Protein AF-A0A2A9NDY7-F1 (afdb_monomer)

Sequence (195 aa):
MRLSQSDGLRKWNRTTHRDAEWWMTPAASDGKESQQHTAQRNFTTLYDTIQKAWNENSKPGSVKHPTPWWNDQCQRSKDLVASSPTPANRQEYQQCIHKAWQTYYRETVQEASNSRKPWKPSKWGNARPPPAFSTLKKTDGKQVSSLPELWTCLHEQFNASSTSTPNLEEIDTYCINNSQFEHSTPLAKQKYRKR

Structure (mmCIF, N/CA/C/O backbone):
data_AF-A0A2A9NDY7-F1
#
_entry.id   AF-A0A2A9NDY7-F1
#
loop_
_atom_site.group_PDB
_atom_site.id
_atom_site.type_symbol
_atom_site.label_atom_id
_atom_site.label_alt_id
_atom_site.label_comp_id
_atom_site.label_asym_id
_atom_site.label_entity_id
_atom_site.label_seq_id
_atom_site.pdbx_PDB_ins_code
_atom_site.Cartn_x
_atom_site.Cartn_y
_atom_site.Cartn_z
_atom_site.occupancy
_atom_site.B_iso_or_equiv
_atom_site.auth_seq_id
_atom_site.auth_comp_id
_atom_site.auth_asym_id
_atom_site.auth_atom_id
_atom_site.pdbx_PDB_model_num
ATOM 1 N N . MET A 1 1 ? -22.713 -22.250 4.447 1.00 35.91 1 MET A N 1
ATOM 2 C CA . MET A 1 1 ? -22.032 -22.336 3.138 1.00 35.91 1 MET A CA 1
ATOM 3 C C . MET A 1 1 ? -23.084 -22.286 2.040 1.00 35.91 1 MET A C 1
ATOM 5 O O . MET A 1 1 ? -23.859 -23.221 1.919 1.00 35.91 1 MET A O 1
ATOM 9 N N . ARG A 1 2 ? -23.173 -21.179 1.300 1.00 34.28 2 ARG A N 1
ATOM 10 C CA . ARG A 1 2 ? -23.949 -21.084 0.054 1.00 34.28 2 ARG A CA 1
ATOM 11 C C . ARG A 1 2 ? -23.031 -20.440 -0.976 1.00 34.28 2 ARG A C 1
ATOM 13 O O . ARG A 1 2 ? -22.789 -19.241 -0.910 1.00 34.28 2 ARG A O 1
ATOM 20 N N . LEU A 1 3 ? -22.467 -21.254 -1.861 1.00 34.62 3 LEU A N 1
ATOM 21 C CA . LEU A 1 3 ? -21.786 -20.777 -3.059 1.00 34.62 3 LEU A CA 1
ATOM 22 C C . LEU A 1 3 ? -22.852 -20.671 -4.148 1.00 34.62 3 LEU A C 1
ATOM 24 O O . LEU A 1 3 ? -23.234 -21.666 -4.752 1.00 34.62 3 LEU A O 1
ATOM 28 N N . SER A 1 4 ? -23.370 -19.460 -4.335 1.00 40.00 4 SER A N 1
ATOM 29 C CA . SER A 1 4 ? -24.153 -19.100 -5.513 1.00 40.00 4 SER A CA 1
ATOM 30 C C . SER A 1 4 ? -23.162 -18.822 -6.641 1.00 40.00 4 SER A C 1
ATOM 32 O O . SER A 1 4 ? -22.593 -17.735 -6.711 1.00 40.00 4 SER A O 1
ATOM 34 N N . GLN A 1 5 ? -22.899 -19.824 -7.479 1.00 38.41 5 GLN A N 1
ATOM 35 C CA . GLN A 1 5 ? -22.254 -19.626 -8.775 1.00 38.41 5 GLN A CA 1
ATOM 36 C C . GLN A 1 5 ? -23.269 -18.946 -9.693 1.00 38.41 5 GLN A C 1
ATOM 38 O O . GLN A 1 5 ? -24.160 -19.595 -10.225 1.00 38.41 5 GLN A O 1
ATOM 43 N N . SER A 1 6 ? -23.171 -17.626 -9.832 1.00 40.28 6 SER A N 1
ATOM 44 C CA . SER A 1 6 ? -23.879 -16.887 -10.874 1.00 40.28 6 SER A CA 1
ATOM 45 C C . SER A 1 6 ? -22.935 -16.654 -12.049 1.00 40.28 6 SER A C 1
ATOM 47 O O . SER A 1 6 ? -21.993 -15.864 -11.961 1.00 40.28 6 SER A O 1
ATOM 49 N N . ASP A 1 7 ? -23.205 -17.415 -13.103 1.00 44.72 7 ASP A N 1
ATOM 50 C CA . ASP A 1 7 ? -23.022 -17.141 -14.526 1.00 44.72 7 ASP A CA 1
ATOM 51 C C . ASP A 1 7 ? -22.253 -15.873 -14.917 1.00 44.72 7 ASP A C 1
ATOM 53 O O . ASP A 1 7 ? -22.753 -14.749 -14.894 1.00 44.72 7 ASP A O 1
ATOM 57 N N . GLY A 1 8 ? -21.033 -16.102 -15.400 1.00 37.44 8 GLY A N 1
ATOM 58 C CA . GLY A 1 8 ? -20.207 -15.129 -16.107 1.00 37.44 8 GLY A CA 1
ATOM 59 C C . GLY A 1 8 ? -19.595 -15.728 -17.371 1.00 37.44 8 GLY A C 1
ATOM 60 O O . GLY A 1 8 ? -18.439 -15.452 -17.682 1.00 37.44 8 GLY A O 1
ATOM 61 N N . LEU A 1 9 ? -20.337 -16.579 -18.089 1.00 35.50 9 LEU A N 1
ATOM 62 C CA . LEU A 1 9 ? -19.961 -17.065 -19.418 1.00 35.50 9 LEU A CA 1
ATOM 63 C C . LEU A 1 9 ? -20.035 -15.894 -20.410 1.00 35.50 9 LEU A C 1
ATOM 65 O O . LEU A 1 9 ? -21.046 -15.662 -21.073 1.00 35.50 9 LEU A O 1
ATOM 69 N N . ARG A 1 10 ? -18.938 -15.132 -20.513 1.00 45.69 10 ARG A N 1
ATOM 70 C CA . ARG A 1 10 ? -18.702 -14.253 -21.661 1.00 45.69 10 ARG A CA 1
ATOM 71 C C . ARG A 1 10 ? -18.649 -15.137 -22.900 1.00 45.69 10 ARG A C 1
ATOM 73 O O . ARG A 1 10 ? -17.660 -15.824 -23.143 1.00 45.69 10 ARG A O 1
ATOM 80 N N . LYS A 1 11 ? -19.740 -15.122 -23.664 1.00 41.16 11 LYS A N 1
ATOM 81 C CA . LYS A 1 11 ? -19.782 -15.614 -25.038 1.00 41.16 11 LYS A CA 1
ATOM 82 C C . LYS A 1 11 ? -18.629 -14.958 -25.795 1.00 41.16 11 LYS A C 1
ATOM 84 O O . LYS A 1 11 ? -18.614 -13.743 -25.980 1.00 41.16 11 LYS A O 1
ATOM 89 N N . TRP A 1 12 ? -17.656 -15.763 -26.200 1.00 38.25 12 TRP A N 1
ATOM 90 C CA . TRP A 1 12 ? -16.675 -15.358 -27.192 1.00 38.25 12 TRP A CA 1
ATOM 91 C C . TRP A 1 12 ? -17.444 -15.106 -28.488 1.00 38.25 12 TRP A C 1
ATOM 93 O O . TRP A 1 12 ? -17.879 -16.056 -29.140 1.00 38.25 12 TRP A O 1
ATOM 103 N N . ASN A 1 13 ? -17.670 -13.835 -28.825 1.00 38.28 13 ASN A N 1
ATOM 104 C CA . ASN A 1 13 ? -18.191 -13.444 -30.130 1.00 38.28 13 ASN A CA 1
ATOM 105 C C . ASN A 1 13 ? -17.146 -13.821 -31.178 1.00 38.28 13 ASN A C 1
ATOM 107 O O . ASN A 1 13 ? -16.209 -13.082 -31.464 1.00 38.28 13 ASN A O 1
ATOM 111 N N . ARG A 1 14 ? -17.295 -15.033 -31.707 1.00 44.66 14 ARG A N 1
ATOM 112 C CA . ARG A 1 14 ? -16.501 -15.591 -32.791 1.00 44.66 14 ARG A CA 1
ATOM 113 C C . ARG A 1 14 ? -17.108 -15.105 -34.105 1.00 44.66 14 ARG A C 1
ATOM 115 O O . ARG A 1 14 ? -17.724 -15.874 -34.829 1.00 44.66 14 ARG A O 1
ATOM 122 N N . THR A 1 15 ? -17.002 -13.812 -34.380 1.00 46.59 15 THR A N 1
ATOM 123 C CA . THR A 1 15 ? -17.509 -13.236 -35.629 1.00 46.59 15 THR A CA 1
ATOM 124 C C . THR A 1 15 ? -16.569 -12.151 -36.128 1.00 46.59 15 THR A C 1
ATOM 126 O O . 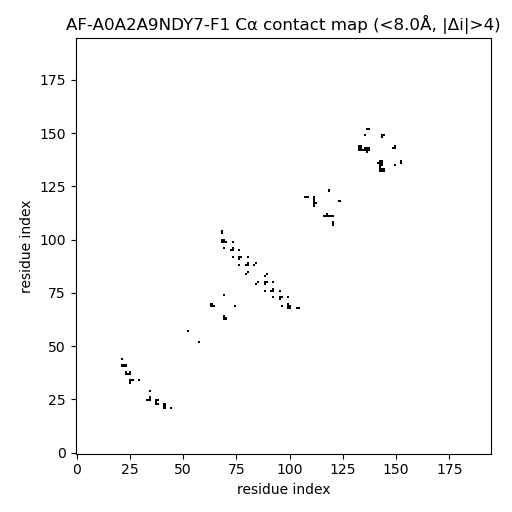THR A 1 15 ? -16.309 -11.192 -35.414 1.00 46.59 15 THR A O 1
ATOM 129 N N . THR A 1 16 ? -16.134 -12.357 -37.378 1.00 45.53 16 THR A N 1
ATOM 130 C CA . THR A 1 16 ? -15.418 -11.459 -38.304 1.00 45.53 16 THR A CA 1
ATOM 131 C C . THR A 1 16 ? -13.893 -11.362 -38.212 1.00 45.53 16 THR A C 1
ATOM 133 O O . THR A 1 16 ? -13.338 -10.270 -38.201 1.00 45.53 16 THR A O 1
ATOM 136 N N . HIS A 1 17 ? -13.195 -12.494 -38.310 1.00 39.97 17 HIS A N 1
ATOM 137 C CA . HIS A 1 17 ? -11.966 -12.519 -39.112 1.00 39.97 17 HIS A CA 1
ATOM 138 C C . HIS A 1 17 ? -12.015 -13.751 -40.017 1.00 39.97 17 HIS A C 1
ATOM 140 O O . HIS A 1 17 ? -11.565 -14.830 -39.645 1.00 39.97 17 HIS A O 1
ATOM 146 N N . ARG A 1 18 ? -12.684 -13.604 -41.166 1.00 45.00 18 ARG A N 1
ATOM 147 C CA . ARG A 1 18 ? -12.666 -14.606 -42.236 1.00 45.00 18 ARG A CA 1
ATOM 148 C C . ARG A 1 18 ? -11.212 -14.850 -42.661 1.00 45.00 18 ARG A C 1
ATOM 150 O O . ARG A 1 18 ? -10.514 -13.905 -43.012 1.00 45.00 18 ARG A O 1
ATOM 157 N N . ASP A 1 19 ? -10.788 -16.103 -42.567 1.00 46.22 19 ASP A N 1
ATOM 158 C CA . ASP A 1 19 ? -10.161 -16.889 -43.639 1.00 46.22 19 ASP A CA 1
ATOM 159 C C . ASP A 1 19 ? -8.918 -16.331 -44.355 1.00 46.22 19 ASP A C 1
ATOM 161 O O . ASP A 1 19 ? -8.671 -16.660 -45.511 1.00 46.22 19 ASP A O 1
ATOM 165 N N . ALA A 1 20 ? -8.089 -15.535 -43.682 1.00 55.34 20 ALA A N 1
ATOM 166 C CA . ALA A 1 20 ? -6.679 -15.459 -44.051 1.00 55.34 20 ALA A CA 1
ATOM 167 C C . ALA A 1 20 ? -5.939 -16.495 -43.203 1.00 55.34 20 ALA A C 1
ATOM 169 O O . ALA A 1 20 ? -5.809 -16.313 -41.990 1.00 55.34 20 ALA A O 1
ATOM 170 N N . GLU A 1 21 ? -5.492 -17.596 -43.813 1.00 61.69 21 GLU A N 1
ATOM 171 C CA . GLU A 1 21 ? -4.523 -18.495 -43.184 1.00 61.69 21 GLU A CA 1
ATOM 172 C C . GLU A 1 21 ? -3.280 -17.665 -42.834 1.00 61.69 21 GLU A C 1
ATOM 174 O O . GLU A 1 21 ? -2.431 -17.374 -43.671 1.00 61.69 21 GLU A O 1
ATOM 179 N N . TRP A 1 22 ? -3.197 -17.207 -41.583 1.00 68.38 22 TRP A N 1
ATOM 180 C CA . TRP A 1 22 ? -2.060 -16.440 -41.060 1.00 68.38 22 TRP A CA 1
ATOM 181 C C . TRP A 1 22 ? -0.779 -17.283 -41.006 1.00 68.38 22 TRP A C 1
ATOM 183 O O . TRP A 1 22 ? 0.311 -16.757 -40.789 1.00 68.38 22 TRP A O 1
ATOM 193 N N . TRP A 1 23 ? -0.931 -18.591 -41.197 1.00 74.12 23 TRP A N 1
ATOM 194 C CA . TRP A 1 23 ? 0.125 -19.571 -41.271 1.00 74.12 23 TRP A CA 1
ATOM 195 C C . TRP A 1 23 ? 0.269 -20.058 -42.710 1.00 74.12 23 TRP A C 1
ATOM 197 O O . TRP A 1 23 ? -0.636 -20.697 -43.240 1.00 74.12 23 TRP A O 1
ATOM 207 N N . MET A 1 24 ? 1.414 -19.790 -43.336 1.00 78.56 24 MET A N 1
ATOM 208 C CA . MET A 1 24 ? 1.727 -20.348 -44.651 1.00 78.56 24 MET A CA 1
ATOM 209 C C . MET A 1 24 ? 2.504 -21.653 -44.480 1.00 78.56 24 MET A C 1
ATOM 211 O O . MET A 1 24 ? 3.528 -21.682 -43.794 1.00 78.56 24 MET A O 1
ATOM 215 N N . THR A 1 25 ? 2.034 -22.733 -45.104 1.00 78.81 25 THR A N 1
ATOM 216 C CA . THR A 1 25 ? 2.766 -24.006 -45.123 1.00 78.81 25 THR A CA 1
ATOM 217 C C . THR A 1 25 ? 3.798 -23.953 -46.249 1.00 78.81 25 THR A C 1
ATOM 219 O O . THR A 1 25 ? 3.397 -23.775 -47.400 1.00 78.81 25 THR A O 1
ATOM 222 N N . PRO A 1 26 ? 5.107 -24.088 -45.969 1.00 74.81 26 PRO A N 1
ATOM 223 C CA . PRO A 1 26 ? 6.106 -24.157 -47.029 1.00 74.81 26 PRO A CA 1
ATOM 224 C C . PRO A 1 26 ? 5.839 -25.382 -47.911 1.00 74.81 26 PRO A C 1
ATOM 226 O O . PRO A 1 26 ? 5.631 -26.477 -47.379 1.00 74.81 26 PRO A O 1
ATOM 229 N N . ALA A 1 27 ? 5.846 -25.234 -49.238 1.00 75.69 27 ALA A N 1
ATOM 230 C CA . ALA A 1 27 ? 5.670 -26.388 -50.112 1.00 75.69 27 ALA A CA 1
ATOM 231 C C . ALA A 1 27 ? 6.922 -27.278 -50.047 1.00 75.69 27 ALA A C 1
ATOM 233 O O . ALA A 1 27 ? 8.056 -26.797 -50.030 1.00 75.69 27 ALA A O 1
ATOM 234 N N . ALA A 1 28 ? 6.735 -28.601 -50.028 1.00 69.75 28 ALA A N 1
ATOM 235 C CA . ALA A 1 28 ? 7.848 -29.554 -49.956 1.00 69.75 28 ALA A CA 1
ATOM 236 C C . ALA A 1 28 ? 8.772 -29.507 -51.194 1.00 69.75 28 ALA A C 1
ATOM 238 O O . ALA A 1 28 ? 9.894 -30.003 -51.140 1.00 69.75 28 ALA A O 1
ATOM 239 N N . SER A 1 29 ? 8.306 -28.899 -52.290 1.00 73.56 29 SER A N 1
ATOM 240 C CA . SER A 1 29 ? 9.067 -28.640 -53.516 1.00 73.56 29 SER A CA 1
ATOM 241 C C . SER A 1 29 ? 9.942 -27.385 -53.457 1.00 73.56 29 SER A C 1
ATOM 243 O O . SER A 1 29 ? 10.753 -27.176 -54.358 1.00 73.56 29 SER A O 1
ATOM 245 N N . ASP A 1 30 ? 9.773 -26.538 -52.442 1.00 70.50 30 ASP A N 1
ATOM 246 C CA . ASP A 1 30 ? 10.462 -25.255 -52.366 1.00 70.50 30 ASP A CA 1
ATOM 247 C C . ASP A 1 30 ? 11.904 -25.412 -51.871 1.00 70.50 30 ASP A C 1
ATOM 249 O O . ASP A 1 30 ? 12.207 -26.210 -50.981 1.00 70.50 30 ASP A O 1
ATOM 253 N N . GLY A 1 31 ? 12.807 -24.596 -52.418 1.00 79.88 31 GLY A N 1
ATOM 254 C CA . GLY A 1 31 ? 14.188 -24.516 -51.948 1.00 79.88 31 GLY A CA 1
ATOM 255 C C . GLY A 1 31 ? 14.278 -24.077 -50.480 1.00 79.88 31 GLY A C 1
ATOM 256 O O . GLY A 1 31 ? 13.426 -23.340 -49.981 1.00 79.88 31 GLY A O 1
ATOM 257 N N . LYS A 1 32 ? 15.350 -24.493 -49.790 1.00 81.38 32 LYS A N 1
ATOM 258 C CA . LYS A 1 32 ? 15.580 -24.221 -48.353 1.00 81.38 32 LYS A CA 1
ATOM 259 C C . LYS A 1 32 ? 15.398 -22.745 -47.969 1.00 81.38 32 LYS A C 1
ATOM 261 O O . LYS A 1 32 ? 14.887 -22.454 -46.894 1.00 81.38 32 LYS A O 1
ATOM 266 N N . GLU A 1 33 ? 15.785 -21.827 -48.847 1.00 83.50 33 GLU A N 1
ATOM 267 C CA . GLU A 1 33 ? 15.690 -20.380 -48.630 1.00 83.50 33 GLU A CA 1
ATOM 268 C C . GLU A 1 33 ? 14.233 -19.875 -48.612 1.00 83.50 33 GLU A C 1
ATOM 270 O O . GLU A 1 33 ? 13.852 -19.098 -47.737 1.00 83.50 33 GLU A O 1
ATOM 275 N N . SER A 1 34 ? 13.373 -20.402 -49.491 1.00 82.06 34 SER A N 1
ATOM 276 C CA . SER A 1 34 ? 11.930 -20.106 -49.501 1.00 82.06 34 SER A CA 1
ATOM 277 C C . SER A 1 34 ? 11.238 -20.630 -48.237 1.00 82.06 34 SER A C 1
ATOM 279 O O . SER A 1 34 ? 10.407 -19.948 -47.627 1.00 82.06 34 SER A O 1
ATOM 281 N N . GLN A 1 35 ? 11.635 -21.820 -47.776 1.00 82.69 35 GLN A N 1
ATOM 282 C CA . GLN A 1 35 ? 11.112 -22.401 -46.538 1.00 82.69 35 GLN A CA 1
ATOM 283 C C . GLN A 1 35 ? 11.507 -21.575 -45.307 1.00 82.69 35 GLN A C 1
ATOM 285 O O . GLN A 1 35 ? 10.669 -21.322 -44.441 1.00 82.69 35 GLN A O 1
ATOM 290 N N . GLN A 1 36 ? 12.755 -21.101 -45.251 1.00 87.56 36 GLN A N 1
ATOM 291 C CA . GLN A 1 36 ? 13.230 -20.211 -44.189 1.00 87.56 36 GLN A CA 1
ATOM 292 C C . GLN A 1 36 ? 12.495 -18.870 -44.195 1.00 87.56 36 GLN A C 1
ATOM 294 O O . GLN A 1 36 ? 12.049 -18.416 -43.143 1.00 87.56 36 GLN A O 1
ATOM 299 N N . HIS A 1 37 ? 12.307 -18.265 -45.368 1.00 87.88 37 HIS A N 1
ATOM 300 C CA . HIS A 1 37 ? 11.562 -17.016 -45.503 1.00 87.88 37 HIS A CA 1
ATOM 301 C C . HIS A 1 37 ? 10.102 -17.167 -45.039 1.00 87.88 37 HIS A C 1
ATOM 303 O O . HIS A 1 37 ? 9.574 -16.320 -44.314 1.00 87.88 37 HIS A O 1
ATOM 309 N N . THR A 1 38 ? 9.465 -18.286 -45.391 1.00 86.19 38 THR A N 1
ATOM 310 C CA . THR A 1 38 ? 8.094 -18.609 -44.970 1.00 86.19 38 THR A CA 1
ATOM 311 C C . THR A 1 38 ? 8.000 -18.806 -43.456 1.00 86.19 38 THR A C 1
ATOM 313 O O . THR A 1 38 ? 7.130 -18.224 -42.809 1.00 86.19 38 THR A O 1
ATOM 316 N N . ALA A 1 39 ? 8.936 -19.554 -42.864 1.00 86.81 39 ALA A N 1
ATOM 317 C CA . ALA A 1 39 ? 9.002 -19.744 -41.418 1.00 86.81 39 ALA A CA 1
ATOM 318 C C . ALA A 1 39 ? 9.215 -18.414 -40.677 1.00 86.81 39 ALA A C 1
ATOM 320 O O . ALA A 1 39 ? 8.491 -18.119 -39.727 1.00 86.81 39 ALA A O 1
ATOM 321 N N . GLN A 1 40 ? 10.153 -17.582 -41.141 1.00 91.44 40 GLN A N 1
ATOM 322 C CA . GLN A 1 40 ? 10.436 -16.277 -40.546 1.00 91.44 40 GLN A CA 1
ATOM 323 C C . GLN A 1 40 ? 9.192 -15.386 -40.543 1.00 91.44 40 GLN A C 1
ATOM 325 O O . GLN A 1 40 ? 8.823 -14.842 -39.504 1.00 91.44 40 GLN A O 1
ATOM 330 N N . ARG A 1 41 ? 8.496 -15.295 -41.682 1.00 89.94 41 ARG A N 1
ATOM 331 C CA . ARG A 1 41 ? 7.254 -14.527 -41.804 1.00 89.94 41 ARG A CA 1
ATOM 332 C C . ARG A 1 41 ? 6.178 -15.013 -40.832 1.00 89.94 41 ARG A C 1
ATOM 334 O O . ARG A 1 41 ? 5.524 -14.189 -40.187 1.00 89.94 41 ARG A O 1
ATOM 341 N N . ASN A 1 42 ? 6.002 -16.328 -40.714 1.00 90.50 42 ASN A N 1
ATOM 342 C CA . ASN A 1 42 ? 5.024 -16.917 -39.803 1.00 90.50 42 ASN A CA 1
ATOM 343 C C . ASN A 1 42 ? 5.337 -16.564 -38.338 1.00 90.50 42 ASN A C 1
ATOM 345 O O . ASN A 1 42 ? 4.443 -16.146 -37.601 1.00 90.50 42 ASN A O 1
ATOM 349 N N . PHE A 1 43 ? 6.603 -16.675 -37.919 1.00 92.31 43 PHE A N 1
ATOM 350 C CA . PHE A 1 43 ? 7.017 -16.338 -36.554 1.00 92.31 43 PHE A CA 1
ATOM 351 C C . PHE A 1 43 ? 6.874 -14.850 -36.242 1.00 92.31 43 PHE A C 1
ATOM 353 O O . PHE A 1 43 ? 6.384 -14.509 -35.166 1.00 92.31 43 PHE A O 1
ATOM 360 N N . THR A 1 44 ? 7.239 -13.965 -37.172 1.00 92.06 44 T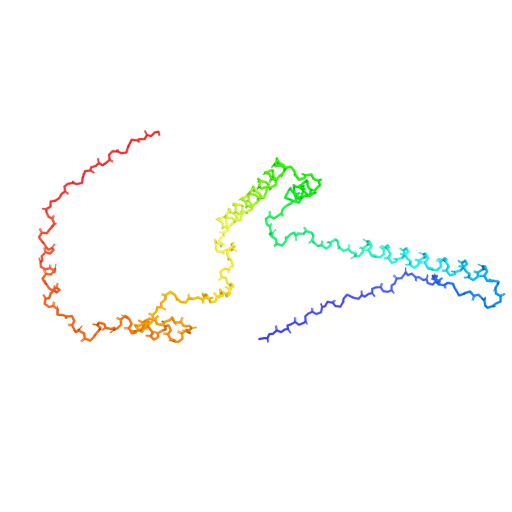HR A N 1
ATOM 361 C CA . THR A 1 44 ? 7.039 -12.519 -37.000 1.00 92.06 44 THR A CA 1
ATOM 362 C C . THR A 1 44 ? 5.555 -12.189 -36.845 1.00 92.06 44 THR A C 1
ATOM 364 O O . THR A 1 44 ? 5.169 -11.525 -35.889 1.00 92.06 44 THR A O 1
ATOM 367 N N . THR A 1 45 ? 4.703 -12.750 -37.708 1.00 90.44 45 THR A N 1
ATOM 368 C CA . THR A 1 45 ? 3.247 -12.531 -37.654 1.00 90.44 45 THR A CA 1
ATOM 369 C C . THR A 1 45 ? 2.646 -13.020 -36.334 1.00 90.44 45 THR A C 1
ATOM 371 O O . THR A 1 45 ? 1.813 -12.338 -35.730 1.00 90.44 45 THR A O 1
ATOM 374 N N . LEU A 1 46 ? 3.079 -14.189 -35.853 1.00 89.75 46 LEU A N 1
ATOM 375 C CA . LEU A 1 46 ? 2.657 -14.732 -34.563 1.00 89.75 46 LEU A CA 1
ATOM 376 C C . LEU A 1 46 ? 3.081 -13.821 -33.408 1.00 89.75 46 LEU A C 1
ATOM 378 O O . LEU A 1 46 ? 2.261 -13.518 -32.540 1.00 89.75 46 LEU A O 1
ATOM 382 N N . TYR A 1 47 ? 4.334 -13.363 -33.411 1.00 93.38 47 TYR A N 1
ATOM 383 C CA . TYR A 1 47 ? 4.858 -12.486 -32.370 1.00 93.38 47 TYR A CA 1
ATOM 384 C C . TYR A 1 47 ? 4.091 -11.163 -32.315 1.00 93.38 47 TYR A C 1
ATOM 386 O O . TYR A 1 47 ? 3.611 -10.780 -31.249 1.00 93.38 47 TYR A O 1
ATOM 394 N N . ASP A 1 48 ? 3.880 -10.521 -33.463 1.00 92.88 48 ASP A N 1
ATOM 395 C CA . ASP A 1 48 ? 3.150 -9.256 -33.557 1.00 92.88 48 ASP A CA 1
ATOM 396 C C . ASP A 1 48 ? 1.697 -9.403 -33.097 1.00 92.88 48 ASP A C 1
ATOM 398 O O . ASP A 1 48 ? 1.166 -8.548 -32.384 1.00 92.88 48 ASP A O 1
ATOM 402 N N . THR A 1 49 ? 1.056 -10.519 -33.448 1.00 92.25 49 THR A N 1
ATOM 403 C CA . THR A 1 49 ? -0.326 -10.805 -33.044 1.00 92.25 49 THR A CA 1
ATOM 404 C C . THR A 1 49 ? -0.431 -11.007 -31.535 1.00 92.25 49 THR A C 1
ATOM 406 O O . THR A 1 49 ? -1.315 -10.431 -30.898 1.00 92.25 49 THR A O 1
ATOM 409 N N . ILE A 1 50 ? 0.481 -11.784 -30.942 1.00 90.19 50 ILE A N 1
ATOM 410 C CA . ILE A 1 50 ? 0.529 -11.991 -29.489 1.00 90.19 50 ILE A CA 1
ATOM 411 C C . ILE A 1 50 ? 0.830 -10.673 -28.780 1.00 90.19 50 ILE A C 1
ATOM 413 O O . ILE A 1 50 ? 0.155 -10.348 -27.806 1.00 90.19 50 ILE A O 1
ATOM 417 N N . GLN A 1 51 ? 1.791 -9.891 -29.271 1.00 90.62 51 GLN A N 1
ATOM 418 C CA . GLN A 1 51 ? 2.157 -8.608 -28.681 1.00 90.62 51 GLN A CA 1
ATOM 419 C C . GLN A 1 51 ? 0.988 -7.622 -28.719 1.00 90.62 51 GLN A C 1
ATOM 421 O O . GLN A 1 51 ? 0.698 -6.962 -27.721 1.00 90.62 51 GLN A O 1
ATOM 426 N N . LYS A 1 52 ? 0.278 -7.544 -29.849 1.00 89.94 52 LYS A N 1
ATOM 427 C CA . LYS A 1 52 ? -0.923 -6.721 -29.994 1.00 89.94 52 LYS A CA 1
ATOM 428 C C . LYS A 1 52 ? -2.021 -7.175 -29.033 1.00 89.94 52 LYS A C 1
ATOM 430 O O . LYS A 1 52 ? -2.536 -6.357 -28.276 1.00 89.94 52 LYS A O 1
ATOM 435 N N . ALA A 1 53 ? -2.321 -8.473 -28.996 1.00 89.19 53 ALA A N 1
ATOM 436 C CA . ALA A 1 53 ? -3.322 -9.028 -28.091 1.00 89.19 53 ALA A CA 1
ATOM 437 C C . ALA A 1 53 ? -2.952 -8.804 -26.616 1.00 89.19 53 ALA A C 1
ATOM 439 O O . ALA A 1 53 ? -3.821 -8.469 -25.811 1.00 89.19 53 ALA A O 1
ATOM 440 N N . TRP A 1 54 ? -1.674 -8.941 -26.259 1.00 86.81 54 TRP A N 1
ATOM 441 C CA . TRP A 1 54 ? -1.161 -8.632 -24.929 1.00 86.81 54 TRP A CA 1
ATOM 442 C C . TRP A 1 54 ? -1.343 -7.153 -24.604 1.00 86.81 54 TRP A C 1
ATOM 444 O O . TRP A 1 54 ? -1.892 -6.833 -23.561 1.00 86.81 54 TRP A O 1
ATOM 454 N N . ASN A 1 55 ? -0.966 -6.234 -25.489 1.00 85.19 55 ASN A N 1
ATOM 455 C CA . ASN A 1 55 ? -1.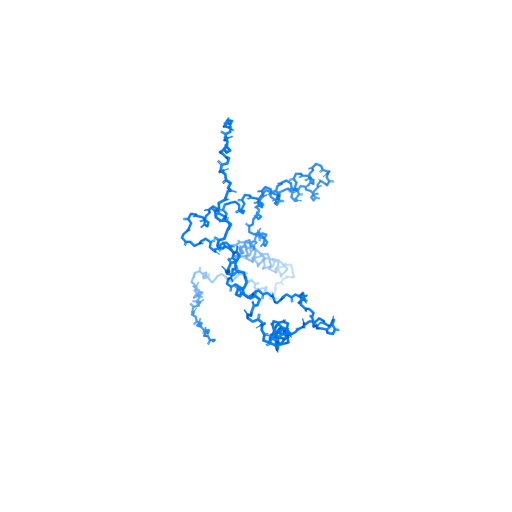121 -4.799 -25.244 1.00 85.19 55 ASN A CA 1
ATOM 456 C C . ASN A 1 55 ? -2.596 -4.377 -25.107 1.00 85.19 55 ASN A C 1
ATOM 458 O O . ASN A 1 55 ? -2.914 -3.529 -24.280 1.00 85.19 55 ASN A O 1
ATOM 462 N N . GLU A 1 56 ? -3.499 -4.981 -25.882 1.00 86.50 56 GLU A N 1
ATOM 463 C CA . GLU A 1 56 ? -4.937 -4.682 -25.842 1.00 86.50 56 GLU A CA 1
ATOM 464 C C . GLU A 1 56 ? -5.647 -5.283 -24.617 1.00 86.50 56 GLU A C 1
ATOM 466 O O . GLU A 1 56 ? -6.584 -4.686 -24.086 1.00 86.50 56 GLU A O 1
ATOM 471 N N . ASN A 1 57 ? -5.224 -6.469 -24.164 1.00 81.69 57 ASN A N 1
ATOM 472 C CA . ASN A 1 57 ? -5.930 -7.229 -23.124 1.00 81.69 57 ASN A CA 1
ATOM 473 C C . ASN A 1 57 ? -5.205 -7.271 -21.777 1.00 81.69 57 ASN A C 1
ATOM 475 O O . ASN A 1 57 ? -5.826 -7.587 -20.756 1.00 81.69 57 ASN A O 1
ATOM 479 N N . SER A 1 58 ? -3.912 -6.956 -21.740 1.00 74.25 58 SER A N 1
ATOM 480 C CA . SER A 1 58 ? -3.205 -6.780 -20.481 1.00 74.25 58 SER A CA 1
ATOM 481 C C . SER A 1 58 ? -3.721 -5.503 -19.833 1.00 74.25 58 SER A C 1
ATOM 483 O O . SER A 1 58 ? -3.607 -4.390 -20.339 1.00 74.25 58 SER A O 1
ATOM 485 N N . LYS A 1 59 ? -4.344 -5.667 -18.672 1.00 63.38 59 LYS A N 1
ATOM 486 C CA . LYS A 1 59 ? -4.491 -4.545 -17.757 1.00 63.38 59 LYS A CA 1
ATOM 487 C C . LYS A 1 59 ? -3.127 -4.389 -17.102 1.00 63.38 59 LYS A C 1
ATOM 489 O O . LYS A 1 59 ? -2.609 -5.414 -16.647 1.00 63.38 59 LYS A O 1
ATOM 494 N N . PRO A 1 60 ? -2.556 -3.177 -17.003 1.00 61.47 60 PRO A N 1
ATOM 495 C CA . PRO A 1 60 ? -1.423 -2.979 -16.116 1.00 61.47 60 PRO A CA 1
ATOM 496 C C . PRO A 1 60 ? -1.845 -3.542 -14.761 1.00 61.47 60 PRO A C 1
ATOM 498 O O . PRO A 1 60 ? -2.850 -3.104 -14.186 1.00 61.47 60 PRO A O 1
ATOM 501 N N . GLY A 1 61 ? -1.163 -4.607 -14.324 1.00 49.12 61 GLY A N 1
ATOM 502 C CA . GLY A 1 61 ? -1.414 -5.212 -13.025 1.00 49.12 61 GLY A CA 1
ATOM 503 C C . GLY A 1 61 ? -1.404 -4.070 -12.033 1.00 49.12 61 GLY A C 1
ATOM 504 O O . GLY A 1 61 ? -0.474 -3.271 -12.072 1.00 49.12 61 GLY A O 1
ATOM 505 N N . SER A 1 62 ? -2.492 -3.911 -11.276 1.00 48.97 62 SER A N 1
ATOM 506 C CA . SER A 1 62 ? -2.712 -2.748 -10.425 1.00 48.97 62 SER A CA 1
ATOM 507 C C . SER A 1 62 ? -1.433 -2.447 -9.651 1.00 48.97 62 SER A C 1
ATOM 509 O O . SER A 1 62 ? -1.168 -3.083 -8.636 1.00 48.97 62 SER A O 1
ATOM 511 N N . VAL A 1 63 ? -0.680 -1.434 -10.094 1.00 52.78 63 VAL A N 1
ATOM 512 C CA . VAL A 1 63 ? 0.496 -0.883 -9.401 1.00 52.78 63 VAL A CA 1
ATOM 513 C C . VAL A 1 63 ? 0.033 -0.116 -8.154 1.00 52.78 63 VAL A C 1
ATOM 515 O O . VAL A 1 63 ? 0.682 0.790 -7.650 1.00 52.78 63 VAL A O 1
ATOM 518 N N . LYS A 1 64 ? -1.147 -0.447 -7.624 1.00 57.25 64 LYS A N 1
ATOM 519 C CA . LYS A 1 64 ? -1.555 -0.008 -6.307 1.00 57.25 64 LYS A CA 1
ATOM 520 C C . LYS A 1 64 ? -0.747 -0.846 -5.345 1.00 57.25 64 LYS A C 1
ATOM 522 O O . LYS A 1 64 ? -0.992 -2.038 -5.170 1.00 57.25 64 LYS A O 1
ATOM 527 N N . HIS A 1 65 ? 0.245 -0.193 -4.764 1.00 64.19 65 HIS A N 1
ATOM 528 C CA . HIS A 1 65 ? 0.919 -0.659 -3.571 1.00 64.19 65 HIS A CA 1
ATOM 529 C C . HIS A 1 65 ? -0.123 -1.262 -2.603 1.00 64.19 65 HIS A C 1
ATOM 531 O O . HIS A 1 65 ? -1.233 -0.730 -2.500 1.00 64.19 65 HIS A O 1
ATOM 537 N N . PRO A 1 66 ? 0.199 -2.348 -1.878 1.00 68.88 66 PRO A N 1
ATOM 538 C CA . PRO A 1 66 ? -0.759 -3.040 -1.004 1.00 68.88 66 PRO A CA 1
ATOM 539 C C . PRO A 1 66 ? -1.382 -2.125 0.064 1.00 68.88 66 PRO A C 1
ATOM 541 O O . PRO A 1 66 ? -2.423 -2.430 0.643 1.00 68.88 66 PRO A O 1
ATOM 544 N N . THR A 1 67 ? -0.744 -0.989 0.322 1.00 83.38 67 THR A N 1
ATOM 545 C CA . THR A 1 67 ? -1.187 0.061 1.227 1.00 83.38 67 THR A CA 1
ATOM 546 C C . THR A 1 67 ? -2.058 1.096 0.501 1.00 83.38 67 THR A C 1
ATOM 548 O O . THR A 1 67 ? -1.553 1.784 -0.385 1.00 83.38 67 THR A O 1
ATOM 551 N N . PRO A 1 68 ? -3.325 1.294 0.911 1.00 84.88 68 PRO A N 1
ATOM 552 C CA . PRO A 1 68 ? -4.260 2.198 0.231 1.00 84.88 68 PRO A CA 1
ATOM 553 C C . PRO A 1 68 ? -3.877 3.684 0.321 1.00 84.88 68 PRO A C 1
ATOM 555 O O . PRO A 1 68 ? -4.374 4.483 -0.462 1.00 84.88 68 PRO A O 1
ATOM 558 N N . TRP A 1 69 ? -2.988 4.050 1.247 1.00 90.25 69 TRP A N 1
ATOM 559 C CA . TRP A 1 69 ? -2.453 5.407 1.389 1.00 90.25 69 TRP A CA 1
ATOM 560 C C . TRP A 1 69 ? -1.272 5.708 0.452 1.00 90.25 69 TRP A C 1
ATOM 562 O O . TRP A 1 69 ? -0.798 6.841 0.416 1.00 90.25 69 TRP A O 1
ATOM 572 N N . TRP A 1 70 ? -0.757 4.713 -0.279 1.00 92.12 70 TRP A N 1
ATOM 573 C CA . TRP A 1 70 ? 0.366 4.912 -1.196 1.00 92.12 70 TRP A CA 1
ATOM 574 C C . TRP A 1 70 ? -0.084 5.624 -2.467 1.00 92.12 70 TRP A C 1
ATOM 576 O O . TRP A 1 70 ? -1.096 5.261 -3.064 1.00 92.12 70 TRP A O 1
ATOM 586 N N . ASN A 1 71 ? 0.701 6.602 -2.912 1.00 90.50 71 ASN A N 1
ATOM 587 C CA . ASN A 1 71 ? 0.408 7.401 -4.096 1.00 90.50 71 ASN A CA 1
ATOM 588 C C . ASN A 1 71 ? 1.641 7.547 -5.006 1.00 90.50 71 ASN A C 1
ATOM 590 O O . ASN A 1 71 ? 2.752 7.135 -4.662 1.00 90.50 71 ASN A O 1
ATOM 594 N N . ASP A 1 72 ? 1.450 8.178 -6.165 1.00 90.50 72 ASP A N 1
ATOM 595 C CA . ASP A 1 72 ? 2.505 8.368 -7.168 1.00 90.50 72 ASP A CA 1
ATOM 596 C C . ASP A 1 72 ? 3.676 9.217 -6.656 1.00 90.50 72 ASP A C 1
ATOM 598 O O . ASP A 1 72 ? 4.784 9.136 -7.179 1.00 90.50 72 ASP A O 1
ATOM 602 N N . GLN A 1 73 ? 3.462 10.058 -5.640 1.00 91.44 73 GLN A N 1
ATOM 603 C CA . GLN A 1 73 ? 4.536 10.836 -5.023 1.00 91.44 73 GLN A CA 1
ATOM 604 C C . GLN A 1 73 ? 5.439 9.944 -4.155 1.00 91.44 73 GLN A C 1
ATOM 606 O O . GLN A 1 73 ? 6.664 10.072 -4.208 1.00 91.44 73 GLN A O 1
ATOM 611 N N . CYS A 1 74 ? 4.860 8.999 -3.406 1.00 92.06 74 CYS A N 1
ATOM 612 C CA . CYS A 1 74 ? 5.619 7.968 -2.694 1.00 92.06 74 CYS A CA 1
ATOM 613 C C . CYS A 1 74 ? 6.417 7.090 -3.664 1.00 92.06 74 CYS A C 1
ATOM 615 O O . CYS A 1 74 ? 7.580 6.796 -3.402 1.00 92.06 74 CYS A O 1
ATOM 617 N N . GLN A 1 75 ? 5.821 6.709 -4.800 1.00 91.75 75 GLN A N 1
ATOM 618 C CA . GLN A 1 75 ? 6.523 5.913 -5.807 1.00 91.75 75 GLN A CA 1
ATOM 619 C C . GLN A 1 75 ? 7.687 6.691 -6.436 1.00 91.75 75 GLN A C 1
ATOM 621 O O . GLN A 1 75 ? 8.813 6.210 -6.417 1.00 91.75 75 GLN A O 1
ATOM 626 N N . ARG A 1 76 ? 7.457 7.935 -6.879 1.00 91.88 76 ARG A N 1
ATOM 627 C CA . ARG A 1 76 ? 8.510 8.787 -7.461 1.00 91.88 76 ARG A CA 1
ATOM 628 C C . ARG A 1 76 ? 9.679 9.030 -6.509 1.00 91.88 76 ARG A C 1
ATOM 630 O O . ARG A 1 76 ? 10.831 8.945 -6.918 1.00 91.88 76 ARG A O 1
ATOM 637 N N . SER A 1 77 ? 9.397 9.315 -5.240 1.00 92.44 77 SER A N 1
ATOM 638 C CA . SER A 1 77 ? 10.450 9.527 -4.237 1.00 92.44 77 SER A CA 1
ATOM 639 C C . SER A 1 77 ? 11.212 8.237 -3.910 1.00 92.44 77 SER A C 1
ATOM 641 O O . SER A 1 77 ? 12.427 8.280 -3.722 1.00 92.44 77 SER A O 1
ATOM 643 N N . LYS A 1 78 ? 10.545 7.075 -3.926 1.00 93.50 78 LYS A N 1
ATOM 644 C CA . LYS A 1 78 ? 11.206 5.763 -3.827 1.00 93.50 78 LYS A CA 1
ATOM 645 C C . LYS A 1 78 ? 12.147 5.516 -5.008 1.00 93.50 78 LYS A C 1
ATOM 647 O O . LYS A 1 78 ? 13.287 5.110 -4.794 1.00 93.50 78 LYS A O 1
ATOM 652 N N . ASP A 1 79 ? 11.685 5.787 -6.226 1.00 93.88 79 ASP A N 1
ATOM 653 C CA . ASP A 1 79 ? 12.475 5.611 -7.448 1.00 93.88 79 ASP A CA 1
ATOM 654 C C . ASP A 1 79 ? 13.684 6.562 -7.465 1.00 93.88 79 ASP A C 1
ATOM 656 O O . ASP A 1 79 ? 14.779 6.168 -7.863 1.00 93.88 79 ASP A O 1
ATOM 660 N N . LEU A 1 80 ? 13.526 7.785 -6.941 1.00 94.19 80 LEU A N 1
ATOM 661 C CA . LEU A 1 80 ? 14.612 8.755 -6.787 1.00 94.19 80 LEU A CA 1
ATOM 662 C C . LEU A 1 80 ? 15.682 8.291 -5.788 1.00 94.19 80 LEU A C 1
ATOM 664 O O . LEU A 1 80 ? 16.875 8.450 -6.041 1.00 94.19 80 LEU A O 1
ATOM 668 N N . VAL A 1 81 ? 15.276 7.689 -4.666 1.00 95.81 81 VAL A N 1
ATOM 669 C CA . VAL A 1 81 ? 16.216 7.090 -3.703 1.00 95.81 81 VAL A CA 1
ATOM 670 C C . VAL A 1 81 ? 16.944 5.892 -4.312 1.00 95.81 81 VAL A C 1
ATOM 672 O O . VAL A 1 81 ? 18.121 5.691 -4.018 1.00 95.81 81 VAL A O 1
ATOM 675 N N . ALA A 1 82 ? 16.265 5.105 -5.150 1.00 93.31 82 ALA A N 1
ATOM 676 C CA . ALA A 1 82 ? 16.865 3.963 -5.833 1.00 93.31 82 ALA A CA 1
ATOM 677 C C . ALA A 1 82 ? 17.886 4.393 -6.899 1.00 93.31 82 ALA A C 1
ATOM 679 O O . ALA A 1 82 ? 18.939 3.770 -7.009 1.00 93.31 82 ALA A O 1
ATOM 680 N N . SER A 1 83 ? 17.605 5.462 -7.650 1.00 96.12 83 SER A N 1
ATOM 681 C CA . SER A 1 83 ? 18.517 5.990 -8.672 1.00 96.12 83 SER A CA 1
ATOM 682 C C . SER A 1 83 ? 19.666 6.814 -8.086 1.00 96.12 83 SER A C 1
ATOM 684 O O . SER A 1 83 ? 20.786 6.758 -8.586 1.00 96.12 83 SER A O 1
ATOM 686 N N . SER A 1 84 ? 19.409 7.569 -7.016 1.00 94.94 84 SER A N 1
ATOM 687 C CA . SER A 1 84 ? 20.366 8.492 -6.401 1.00 94.94 84 SER A CA 1
ATOM 688 C C . SER A 1 84 ? 20.243 8.467 -4.868 1.00 94.94 84 SER A C 1
ATOM 690 O O . SER A 1 84 ? 19.496 9.247 -4.268 1.00 94.94 84 SER A O 1
ATOM 692 N N . PRO A 1 85 ? 20.973 7.569 -4.183 1.00 93.12 85 PRO A N 1
ATOM 693 C CA . PRO A 1 85 ? 20.808 7.339 -2.749 1.00 93.12 85 PRO A CA 1
ATOM 694 C C . PRO A 1 85 ? 21.532 8.393 -1.891 1.00 93.12 85 PRO A C 1
ATOM 696 O O . PRO A 1 85 ? 22.467 8.078 -1.157 1.00 93.12 85 PRO A O 1
ATOM 699 N N . THR A 1 86 ? 21.081 9.648 -1.938 1.00 96.19 86 THR A N 1
ATOM 700 C CA . THR A 1 86 ? 21.595 10.739 -1.091 1.00 96.19 86 THR A CA 1
ATOM 701 C C . THR A 1 86 ? 20.802 10.871 0.222 1.00 96.19 86 THR A C 1
ATOM 703 O O . THR A 1 86 ? 19.638 10.457 0.288 1.00 96.19 86 THR A O 1
ATOM 706 N N . PRO A 1 87 ? 21.380 11.461 1.290 1.00 95.69 87 PRO A N 1
ATOM 707 C CA . PRO A 1 87 ? 20.651 11.727 2.534 1.00 95.69 87 PRO A CA 1
ATOM 708 C C . PRO A 1 87 ? 19.413 12.611 2.334 1.00 95.69 87 PRO A C 1
ATOM 710 O O . PRO A 1 87 ? 18.369 12.339 2.924 1.00 95.69 87 PRO A O 1
ATOM 713 N N . ALA A 1 88 ? 19.507 13.615 1.456 1.00 95.50 88 ALA A N 1
ATOM 714 C CA . ALA A 1 88 ? 18.396 14.501 1.118 1.00 95.50 88 ALA A CA 1
ATOM 715 C C . ALA A 1 88 ? 17.235 13.730 0.469 1.00 95.50 88 ALA A C 1
ATOM 717 O O . ALA A 1 88 ? 16.100 13.827 0.929 1.00 95.50 88 ALA A O 1
ATOM 718 N N . ASN A 1 89 ? 17.527 12.869 -0.513 1.00 94.50 89 ASN A N 1
ATOM 719 C CA . ASN A 1 89 ? 16.500 12.072 -1.193 1.00 94.50 89 ASN A CA 1
ATOM 720 C C . ASN A 1 89 ? 15.832 11.075 -0.237 1.00 94.50 89 ASN A C 1
ATOM 722 O O . ASN A 1 89 ? 14.622 10.856 -0.293 1.00 94.50 89 ASN A O 1
ATOM 726 N N . ARG A 1 90 ? 16.598 10.490 0.695 1.00 95.31 90 ARG A N 1
ATOM 727 C CA . ARG A 1 90 ? 16.036 9.624 1.745 1.00 95.31 90 ARG A CA 1
ATOM 728 C C . ARG A 1 90 ? 15.105 10.400 2.672 1.00 95.31 90 ARG A C 1
ATOM 730 O O . ARG A 1 90 ? 14.052 9.879 3.030 1.00 95.31 90 ARG A O 1
ATOM 737 N N . GLN A 1 91 ? 15.474 11.621 3.054 1.00 96.75 91 GLN A N 1
ATOM 738 C CA . GLN A 1 91 ? 14.631 12.480 3.881 1.00 96.75 91 GLN A CA 1
ATOM 739 C C . GLN A 1 91 ? 13.337 12.858 3.150 1.00 96.75 91 GLN A C 1
ATOM 741 O O . GLN A 1 91 ? 12.257 12.741 3.727 1.00 96.75 91 GLN A O 1
ATOM 746 N N . GLU A 1 92 ? 13.429 13.245 1.879 1.00 94.75 92 GLU A N 1
ATOM 747 C CA . GLU A 1 92 ? 12.270 13.583 1.052 1.00 94.75 92 GLU A CA 1
ATOM 748 C C . GLU A 1 92 ? 11.322 12.389 0.885 1.00 94.75 92 GLU A C 1
ATOM 750 O O . GLU A 1 92 ? 10.107 12.531 1.035 1.00 94.75 92 GLU A O 1
ATOM 755 N N . TYR A 1 93 ? 11.860 11.188 0.666 1.00 95.56 93 TYR A N 1
ATOM 756 C CA . TYR A 1 93 ? 11.073 9.956 0.622 1.00 95.56 93 TYR A CA 1
ATOM 757 C C . TYR A 1 93 ? 10.300 9.709 1.923 1.00 95.56 93 TYR A C 1
ATOM 759 O O . TYR A 1 93 ? 9.092 9.459 1.890 1.00 95.56 93 TYR A O 1
ATOM 767 N N . GLN A 1 94 ? 10.958 9.847 3.078 1.00 95.88 94 GLN A N 1
ATOM 768 C CA . GLN A 1 94 ? 10.299 9.704 4.381 1.00 95.88 94 GLN A CA 1
ATOM 769 C C . GLN A 1 94 ? 9.200 10.757 4.584 1.00 95.88 94 GLN A C 1
ATOM 771 O O . GLN A 1 94 ? 8.106 10.431 5.047 1.00 95.88 94 GLN A O 1
ATOM 776 N N . GLN A 1 95 ? 9.452 12.008 4.189 1.00 96.06 95 GLN A N 1
ATOM 777 C CA . GLN A 1 95 ? 8.458 13.082 4.257 1.00 96.06 95 GLN A CA 1
ATOM 778 C C . GLN A 1 95 ? 7.251 12.801 3.357 1.00 96.06 95 GLN A C 1
ATOM 780 O O . GLN A 1 95 ? 6.110 12.976 3.789 1.00 96.06 95 GLN A O 1
ATOM 785 N N . CYS A 1 96 ? 7.482 12.322 2.131 1.00 95.44 96 CYS A N 1
ATOM 786 C CA . CYS A 1 96 ? 6.421 11.966 1.194 1.00 95.44 96 CYS A CA 1
ATOM 787 C C . CYS A 1 96 ? 5.543 10.839 1.743 1.00 95.44 96 CYS A C 1
ATOM 789 O O . CYS A 1 96 ? 4.318 10.956 1.710 1.00 95.44 96 CYS A O 1
ATOM 791 N N . ILE A 1 97 ? 6.149 9.784 2.302 1.00 94.62 97 ILE A N 1
ATOM 792 C CA . ILE A 1 97 ? 5.409 8.698 2.961 1.00 94.62 97 ILE A CA 1
ATOM 793 C C . ILE A 1 97 ? 4.577 9.237 4.119 1.00 94.62 97 ILE A C 1
ATOM 795 O O . ILE A 1 97 ? 3.380 8.962 4.196 1.00 94.62 97 ILE A O 1
ATOM 799 N N . HIS A 1 98 ? 5.195 10.009 5.015 1.00 95.75 98 HIS A N 1
ATOM 800 C CA . HIS A 1 98 ? 4.515 10.498 6.208 1.00 95.75 98 HIS A CA 1
ATOM 801 C C . HIS A 1 98 ? 3.318 11.383 5.849 1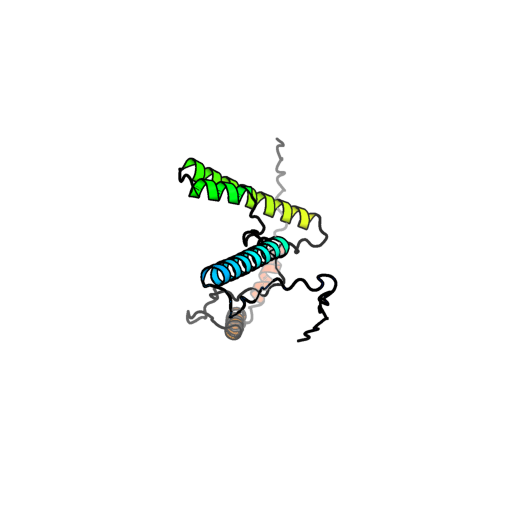.00 95.75 98 HIS A C 1
ATOM 803 O O . HIS A 1 98 ? 2.230 11.216 6.401 1.00 95.75 98 HIS A O 1
ATOM 809 N N . LYS A 1 99 ? 3.493 12.271 4.865 1.00 95.88 99 LYS A N 1
ATOM 810 C CA . LYS A 1 99 ? 2.432 13.143 4.363 1.00 95.88 99 LYS A CA 1
ATOM 811 C C . LYS A 1 99 ? 1.302 12.345 3.716 1.00 95.88 99 LYS A C 1
ATOM 813 O O . LYS A 1 99 ? 0.144 12.583 4.039 1.00 95.88 99 LYS A O 1
ATOM 818 N N . ALA A 1 100 ? 1.619 11.389 2.842 1.00 94.81 100 ALA A N 1
ATOM 819 C CA . ALA A 1 100 ? 0.615 10.557 2.178 1.00 94.81 100 ALA A CA 1
ATOM 820 C C . ALA A 1 100 ? -0.209 9.743 3.187 1.00 94.81 100 ALA A C 1
ATOM 822 O O . ALA A 1 100 ? -1.440 9.741 3.136 1.00 94.81 100 ALA A O 1
ATOM 823 N N . TRP A 1 101 ? 0.471 9.128 4.157 1.00 93.50 101 TRP A N 1
ATOM 824 C CA . TRP A 1 101 ? -0.155 8.413 5.263 1.00 93.50 101 TRP A CA 1
ATOM 825 C C . TRP A 1 101 ? -1.086 9.329 6.064 1.00 93.50 101 TRP A C 1
ATOM 827 O O . TRP A 1 101 ? -2.269 9.031 6.228 1.00 93.50 101 TRP A O 1
ATOM 837 N N . GLN A 1 102 ? -0.583 10.479 6.516 1.00 95.56 102 GLN A N 1
ATOM 838 C CA . GLN A 1 102 ? -1.350 11.405 7.340 1.00 95.56 102 GLN A CA 1
ATOM 839 C C . GLN A 1 102 ? -2.582 11.947 6.608 1.00 95.56 102 GLN A C 1
ATOM 841 O O . GLN A 1 102 ? -3.663 11.991 7.196 1.00 95.56 102 GLN A O 1
ATOM 846 N N . THR A 1 103 ? -2.438 12.338 5.340 1.00 94.62 103 THR A N 1
ATOM 847 C CA . THR A 1 103 ? -3.550 12.824 4.514 1.00 94.62 103 THR A CA 1
ATOM 848 C C . THR A 1 103 ? -4.624 11.754 4.366 1.00 94.62 103 THR A C 1
ATOM 850 O O . THR A 1 103 ? -5.777 12.015 4.698 1.00 94.62 103 THR A O 1
ATOM 853 N N . TYR A 1 104 ? -4.245 10.529 3.988 1.00 93.44 104 TYR A N 1
ATOM 854 C CA . TYR A 1 104 ? -5.192 9.429 3.814 1.00 93.44 104 TYR A CA 1
ATOM 855 C C . TYR A 1 104 ? -6.002 9.152 5.087 1.00 93.44 104 TYR A C 1
ATOM 857 O O . TYR A 1 104 ? -7.227 9.037 5.043 1.00 93.44 104 TYR A O 1
ATOM 865 N N . TYR A 1 105 ? -5.342 9.056 6.246 1.00 90.81 105 TYR A N 1
ATOM 866 C CA . TYR A 1 105 ? -6.050 8.776 7.496 1.00 90.81 105 TYR A CA 1
ATOM 867 C C . TYR A 1 105 ? -6.895 9.959 7.965 1.00 90.81 105 TYR A C 1
ATOM 869 O O . TYR A 1 105 ? -7.989 9.740 8.482 1.00 90.81 105 TYR A O 1
ATOM 877 N N . ARG A 1 106 ? -6.447 11.202 7.746 1.00 93.88 106 ARG A N 1
ATOM 878 C CA . ARG A 1 106 ? -7.269 12.390 8.019 1.00 93.88 106 ARG A CA 1
ATOM 879 C C . ARG A 1 106 ? -8.536 12.399 7.172 1.00 93.88 106 ARG A C 1
ATOM 881 O O . ARG A 1 106 ? -9.615 12.581 7.723 1.00 93.88 106 ARG A O 1
ATOM 888 N N . GLU A 1 107 ? -8.419 12.147 5.873 1.00 92.56 107 GLU A N 1
ATOM 889 C CA . GLU A 1 107 ? -9.563 12.051 4.961 1.00 92.56 107 GLU A CA 1
ATOM 890 C C . GLU A 1 107 ? -10.493 10.902 5.347 1.00 92.56 107 GLU A C 1
ATOM 892 O O . GLU A 1 107 ? -11.702 11.092 5.423 1.00 92.56 107 GLU A O 1
ATOM 897 N N . THR A 1 108 ? -9.938 9.737 5.690 1.00 89.25 108 THR A N 1
ATOM 898 C CA . THR A 1 108 ? -10.722 8.573 6.127 1.00 89.25 108 THR A CA 1
ATOM 899 C C . THR A 1 108 ? -11.514 8.876 7.404 1.00 89.25 108 THR A C 1
ATOM 901 O O . THR A 1 108 ? -12.686 8.511 7.517 1.00 89.25 108 THR A O 1
ATOM 904 N N . VAL A 1 109 ? -10.894 9.547 8.382 1.00 89.25 109 VAL A N 1
ATOM 905 C CA . VAL A 1 109 ? -11.564 9.970 9.622 1.00 89.25 109 VAL A CA 1
ATOM 906 C C . VAL A 1 109 ? -12.632 11.019 9.326 1.00 89.25 109 VAL A C 1
ATOM 908 O O . VAL A 1 109 ? -13.733 10.932 9.870 1.00 89.25 109 VAL A O 1
ATOM 911 N N . GLN A 1 110 ? -12.345 11.981 8.451 1.00 90.75 110 GLN A N 1
ATOM 912 C CA . GLN A 1 110 ? -13.310 13.000 8.057 1.00 90.75 110 GLN A CA 1
ATOM 913 C C . GLN A 1 110 ? -14.518 12.392 7.330 1.00 90.75 110 GLN A C 1
ATOM 915 O O . GLN A 1 110 ? -15.655 12.693 7.685 1.00 90.75 110 GLN A O 1
ATOM 920 N N . GLU A 1 111 ? -14.296 11.494 6.365 1.00 89.19 111 GLU A N 1
ATOM 921 C CA . GLU A 1 111 ? -15.362 10.770 5.660 1.00 89.19 111 GLU A CA 1
ATOM 922 C C . GLU A 1 111 ? -16.228 9.995 6.655 1.00 89.19 111 GLU A C 1
ATOM 924 O O . GLU A 1 111 ? -17.455 10.061 6.606 1.00 89.19 111 GLU A O 1
ATOM 929 N N . ALA A 1 112 ? -15.601 9.294 7.599 1.00 87.38 112 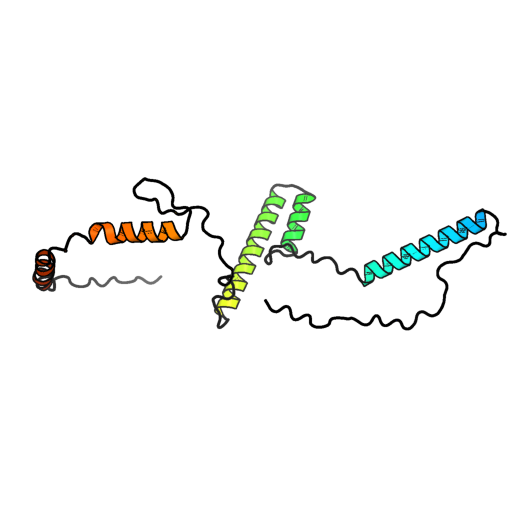ALA A N 1
ATOM 930 C CA . ALA A 1 112 ? -16.315 8.533 8.613 1.00 87.38 112 ALA A CA 1
ATOM 931 C C . ALA A 1 112 ? -17.136 9.412 9.551 1.00 87.38 112 ALA A C 1
ATOM 933 O O . ALA A 1 112 ? -18.253 9.026 9.892 1.00 87.38 112 ALA A O 1
ATOM 934 N N . SER A 1 113 ? -16.599 10.576 9.921 1.00 86.50 113 SER A N 1
ATOM 935 C CA . SER A 1 113 ? -17.261 11.556 10.789 1.00 86.50 113 SER A CA 1
ATOM 936 C C . SER A 1 113 ? -18.463 12.197 10.096 1.00 86.50 113 SER A C 1
ATOM 938 O O . SER A 1 113 ? -19.485 12.438 10.730 1.00 86.50 113 SER A O 1
ATOM 940 N N . ASN A 1 114 ? -18.368 12.414 8.782 1.00 89.19 114 ASN A N 1
ATOM 941 C CA . ASN A 1 114 ? -19.473 12.890 7.950 1.00 89.19 114 ASN A CA 1
ATOM 942 C C . ASN A 1 114 ? -20.496 11.778 7.648 1.00 89.19 114 ASN A C 1
ATOM 944 O O . ASN A 1 114 ? -21.646 12.050 7.306 1.00 89.19 114 ASN A O 1
ATOM 948 N N . SER A 1 115 ? -20.087 10.511 7.738 1.00 84.12 115 SER A N 1
ATOM 949 C CA . SER A 1 115 ? -20.965 9.367 7.518 1.00 84.12 115 SER A CA 1
ATOM 950 C C . SER A 1 115 ? -21.792 9.042 8.764 1.00 84.12 115 SER A C 1
ATOM 952 O O . SER A 1 115 ? -21.335 9.153 9.896 1.00 84.12 115 SER A O 1
ATOM 954 N N . ARG A 1 116 ? -22.984 8.468 8.575 1.00 84.56 116 ARG A N 1
ATOM 955 C CA . ARG A 1 116 ? -23.798 7.924 9.681 1.00 84.56 116 ARG A CA 1
ATOM 956 C C . ARG A 1 116 ? -23.204 6.649 10.318 1.00 84.56 116 ARG A C 1
ATOM 958 O O . ARG A 1 116 ? -23.852 6.019 11.148 1.00 84.56 116 ARG A O 1
ATOM 965 N N . LYS A 1 117 ? -22.011 6.213 9.891 1.00 78.25 117 LYS A N 1
ATOM 966 C CA . LYS A 1 117 ? -21.355 4.959 10.297 1.00 78.25 117 LYS A CA 1
ATOM 967 C C . LYS A 1 117 ? -19.902 5.232 10.717 1.00 78.25 117 LYS A C 1
ATOM 969 O O . LYS A 1 11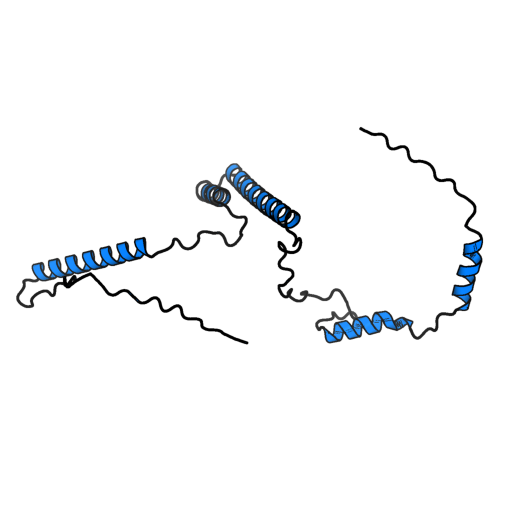7 ? -18.981 4.829 10.003 1.00 78.25 117 LYS A O 1
ATOM 974 N N . PRO A 1 118 ? -19.673 5.853 11.888 1.00 76.69 118 PRO A N 1
ATOM 975 C CA . PRO A 1 118 ? -18.329 6.201 12.362 1.00 76.69 118 PRO A CA 1
ATOM 976 C C . PRO A 1 118 ? -17.394 4.987 12.526 1.00 76.69 118 PRO A C 1
ATOM 978 O O . PRO A 1 118 ? -16.177 5.134 12.530 1.00 76.69 118 PRO A O 1
ATOM 981 N N . TRP A 1 119 ? -17.936 3.767 12.605 1.00 77.56 119 TRP A N 1
ATOM 982 C CA . TRP A 1 119 ? -17.164 2.521 12.684 1.00 77.56 119 TRP A CA 1
ATOM 983 C C . TRP A 1 119 ? -16.628 2.007 11.337 1.00 77.56 119 TRP A C 1
ATOM 985 O O . TRP A 1 119 ? -15.844 1.063 11.336 1.00 77.56 119 TRP A O 1
ATOM 995 N N . LYS A 1 120 ? -17.010 2.600 10.195 1.00 76.19 120 LYS A N 1
ATOM 996 C CA . LYS A 1 120 ? -16.623 2.147 8.841 1.00 76.19 120 LYS A CA 1
ATOM 997 C C . LYS A 1 120 ? -15.097 2.077 8.590 1.00 76.19 120 LYS A C 1
ATOM 999 O O . LYS A 1 120 ? -14.681 1.122 7.936 1.00 76.19 120 LYS A O 1
ATOM 1004 N N . PRO A 1 121 ? -14.249 3.010 9.078 1.00 72.19 121 PRO A N 1
ATOM 1005 C CA . PRO A 1 121 ? -12.799 2.972 8.836 1.00 72.19 121 PRO A CA 1
ATOM 1006 C C . PRO A 1 121 ? -12.085 1.773 9.436 1.00 72.19 121 PRO A C 1
ATOM 1008 O O . PRO A 1 121 ? -11.059 1.323 8.930 1.00 72.19 121 PRO A O 1
ATOM 1011 N N . SER A 1 122 ? -12.597 1.286 10.560 1.00 68.38 122 SER A N 1
ATOM 1012 C CA . SER A 1 122 ? -11.967 0.211 11.296 1.00 68.38 122 SER A CA 1
ATOM 1013 C C . SER A 1 122 ? -12.678 -1.083 10.937 1.00 68.38 122 SER A C 1
ATOM 1015 O O . SER A 1 122 ? -13.904 -1.180 10.984 1.00 68.38 122 SER A O 1
ATOM 1017 N N . LYS A 1 123 ? -11.904 -2.100 10.553 1.00 68.06 123 LYS A N 1
ATOM 1018 C CA . LYS A 1 123 ? -12.408 -3.438 10.221 1.00 68.06 123 LYS A CA 1
ATOM 1019 C C . LYS A 1 123 ? -12.825 -4.184 11.498 1.00 68.06 123 LYS A C 1
ATOM 1021 O O . LYS A 1 123 ? -12.343 -5.279 11.762 1.00 68.06 123 LYS A O 1
ATOM 1026 N N . TRP A 1 124 ? -13.707 -3.587 12.300 1.00 63.91 124 TRP A N 1
ATOM 1027 C CA . TRP A 1 124 ? -14.231 -4.156 13.544 1.00 63.91 124 TRP A CA 1
ATOM 1028 C C . TRP A 1 124 ? -14.935 -5.500 13.325 1.00 63.91 124 TRP A C 1
ATOM 1030 O O . TRP A 1 124 ? -14.976 -6.308 14.243 1.00 63.91 124 TRP A O 1
ATOM 1040 N N . GLY A 1 125 ? -15.464 -5.743 12.120 1.00 61.81 125 GLY A N 1
ATOM 1041 C CA . GLY A 1 125 ? -16.135 -6.995 11.760 1.00 61.81 125 GLY A CA 1
ATOM 1042 C C . GLY A 1 125 ? -15.201 -8.158 11.415 1.00 61.81 125 GLY A C 1
ATOM 1043 O O . GLY A 1 125 ? -15.681 -9.272 11.228 1.00 61.81 125 GLY A O 1
ATOM 1044 N N . ASN A 1 126 ? -13.888 -7.933 11.319 1.00 71.88 126 ASN A N 1
ATOM 1045 C CA . ASN A 1 126 ? -12.951 -9.033 11.124 1.00 71.88 126 ASN A CA 1
ATOM 1046 C C . ASN A 1 126 ? -12.661 -9.698 12.470 1.00 71.88 126 ASN A C 1
ATOM 1048 O O . ASN A 1 126 ? -12.395 -9.008 13.456 1.00 71.88 126 ASN A O 1
ATOM 1052 N N . ALA A 1 127 ? -12.659 -11.033 12.497 1.00 72.00 127 ALA A N 1
ATOM 1053 C CA . ALA A 1 127 ? -12.200 -11.786 13.656 1.00 72.00 127 ALA A CA 1
ATOM 1054 C C . ALA A 1 127 ? -10.785 -11.317 14.022 1.00 72.00 127 ALA A C 1
ATOM 1056 O O . ALA A 1 127 ? -9.864 -11.385 13.202 1.00 72.00 127 ALA A O 1
ATOM 1057 N N . ARG A 1 128 ? -10.624 -10.784 15.236 1.00 76.81 128 ARG A N 1
ATOM 1058 C CA . ARG A 1 128 ? -9.298 -10.436 15.740 1.00 76.81 128 ARG A CA 1
ATOM 1059 C C . ARG A 1 128 ? -8.536 -11.740 15.978 1.00 76.81 128 ARG A C 1
ATOM 1061 O O . ARG A 1 128 ? -9.131 -12.672 16.523 1.00 76.81 128 ARG A O 1
ATOM 1068 N N . PRO A 1 129 ? -7.252 -11.825 15.596 1.00 72.44 129 PRO A N 1
ATOM 1069 C CA . PRO A 1 129 ? -6.437 -12.941 16.041 1.00 72.44 129 PRO A CA 1
ATOM 1070 C C . PRO A 1 129 ? -6.451 -12.963 17.578 1.00 72.44 129 PRO A C 1
ATOM 1072 O O . PRO A 1 129 ? -6.438 -11.888 18.195 1.00 72.44 129 PRO A O 1
ATOM 1075 N N . PRO A 1 130 ? -6.522 -14.149 18.205 1.00 67.12 130 PRO A N 1
ATOM 1076 C CA . PRO A 1 130 ? -6.407 -14.242 19.651 1.00 67.12 130 PRO A CA 1
ATOM 1077 C C . PRO A 1 130 ? -5.076 -13.608 20.090 1.00 67.12 130 PRO A C 1
ATOM 1079 O O . PRO A 1 130 ? -4.093 -13.676 19.342 1.00 67.12 130 PRO A O 1
ATOM 1082 N N . PRO A 1 131 ? -5.025 -12.949 21.262 1.00 70.12 131 PRO A N 1
ATOM 1083 C CA . PRO A 1 131 ? -3.772 -12.407 21.771 1.00 70.12 131 PRO A CA 1
ATOM 1084 C C . PRO A 1 131 ? -2.736 -13.532 21.863 1.00 70.12 131 PRO A C 1
ATOM 1086 O O . PRO A 1 131 ? -3.061 -14.637 22.292 1.00 70.12 131 PRO A O 1
ATOM 1089 N N . ALA A 1 132 ? -1.490 -13.248 21.469 1.00 68.75 132 ALA A N 1
ATOM 1090 C CA . ALA A 1 132 ? -0.409 -14.239 21.488 1.00 68.75 132 ALA A CA 1
ATOM 1091 C C . ALA A 1 132 ? -0.165 -14.813 22.896 1.00 68.75 132 ALA A C 1
ATOM 1093 O O . ALA A 1 132 ? 0.311 -15.933 23.043 1.00 68.75 132 ALA A O 1
ATOM 1094 N N . PHE A 1 133 ? -0.514 -14.034 23.919 1.00 65.50 133 PHE A N 1
ATOM 1095 C CA . PHE A 1 133 ? -0.252 -14.307 25.318 1.00 65.50 133 PHE A CA 1
ATOM 1096 C C . PHE A 1 133 ? -1.391 -13.732 26.158 1.00 65.50 133 PHE A C 1
ATOM 1098 O O . PHE A 1 133 ? -1.741 -12.560 26.009 1.00 65.50 133 PHE A O 1
ATOM 1105 N N . SER A 1 134 ? -1.956 -14.533 27.060 1.00 64.38 134 SER A N 1
ATOM 1106 C CA . SER A 1 134 ? -2.786 -13.997 28.136 1.00 64.38 134 SER A CA 1
ATOM 1107 C C . SER A 1 134 ? -1.882 -13.278 29.140 1.00 64.38 134 SER A C 1
ATOM 1109 O O . SER A 1 134 ? -0.892 -13.853 29.601 1.00 64.38 134 SER A O 1
ATOM 1111 N N . THR A 1 135 ? -2.210 -12.031 29.488 1.00 70.44 135 THR A N 1
ATOM 1112 C CA . THR A 1 135 ? -1.582 -11.312 30.615 1.00 70.44 135 THR A CA 1
ATOM 1113 C C . THR A 1 135 ? -1.954 -11.953 31.956 1.00 70.44 135 THR A C 1
ATOM 1115 O O . THR A 1 135 ? -1.270 -11.752 32.957 1.00 70.44 135 THR A O 1
ATOM 1118 N N . LEU A 1 136 ? -3.034 -12.739 31.980 1.00 70.06 136 LEU A N 1
ATOM 1119 C CA . LEU A 1 136 ? -3.513 -13.419 33.172 1.00 70.06 136 LEU A CA 1
ATOM 1120 C C . LEU A 1 136 ? -2.698 -14.695 33.400 1.00 70.06 136 LEU A C 1
ATOM 1122 O O . LEU A 1 136 ? -2.607 -15.575 32.537 1.00 70.06 136 LEU A O 1
ATOM 1126 N N . LYS A 1 137 ? -2.096 -14.761 34.586 1.00 77.12 137 LYS A N 1
ATOM 1127 C CA . LYS A 1 137 ? -1.401 -15.934 35.111 1.00 77.12 137 LYS A CA 1
ATOM 1128 C C . LYS A 1 137 ? -2.305 -16.610 36.134 1.00 77.12 137 LYS A C 1
ATOM 1130 O O . LYS A 1 137 ? -2.982 -15.922 36.896 1.00 77.12 137 LYS A O 1
ATOM 1135 N N . LYS A 1 138 ? -2.274 -17.941 36.165 1.00 76.75 138 LYS A N 1
ATOM 1136 C CA . LYS A 1 138 ? -2.860 -18.708 37.269 1.00 76.75 138 LYS A CA 1
ATOM 1137 C C . LYS A 1 138 ? -2.104 -18.410 38.566 1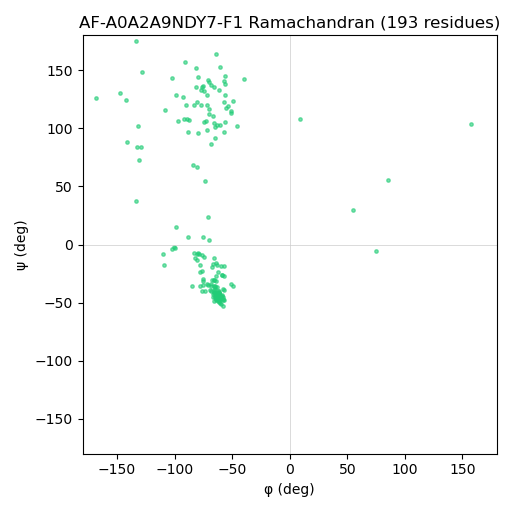.00 76.75 138 LYS A C 1
ATOM 1139 O O . LYS A 1 138 ? -0.973 -17.919 38.533 1.00 76.75 138 LYS A O 1
ATOM 1144 N N . THR A 1 139 ? -2.708 -18.761 39.694 1.00 71.19 139 THR A N 1
ATOM 1145 C CA . THR A 1 139 ? -2.092 -18.736 41.033 1.00 71.19 139 THR A CA 1
ATOM 1146 C C . THR A 1 139 ? -0.746 -19.467 41.078 1.00 71.19 139 THR A C 1
ATOM 1148 O O . THR A 1 139 ? 0.188 -18.978 41.703 1.00 71.19 139 THR A O 1
ATOM 1151 N N . ASP A 1 140 ? -0.589 -20.543 40.302 1.00 77.12 140 ASP A N 1
ATOM 1152 C CA . ASP A 1 140 ? 0.666 -21.304 40.167 1.00 77.12 140 ASP A CA 1
ATOM 1153 C C . ASP A 1 140 ? 1.742 -20.605 39.303 1.00 77.12 140 ASP A C 1
ATOM 1155 O O . ASP A 1 140 ? 2.744 -21.211 38.920 1.00 77.12 140 ASP A O 1
ATOM 1159 N N . GLY A 1 141 ? 1.516 -19.356 38.880 1.00 77.00 141 GLY A N 1
ATOM 1160 C CA . GLY A 1 141 ? 2.426 -18.577 38.033 1.00 77.00 141 GLY A CA 1
ATOM 1161 C C . GLY A 1 141 ? 2.457 -18.989 36.554 1.00 77.00 141 GLY A C 1
ATOM 1162 O O . GLY A 1 141 ? 3.086 -18.303 35.742 1.00 77.00 141 GLY A O 1
ATOM 1163 N N . LYS A 1 142 ? 1.760 -20.069 36.176 1.00 79.81 142 LYS A N 1
ATOM 1164 C CA . LYS A 1 142 ? 1.638 -20.540 34.787 1.00 79.81 142 LYS A CA 1
ATOM 1165 C C . LYS A 1 142 ? 0.765 -19.606 33.950 1.00 79.81 142 LYS A C 1
ATOM 1167 O O . LYS A 1 142 ? -0.259 -19.098 34.407 1.00 79.81 142 LYS A O 1
ATOM 1172 N N . GLN A 1 143 ? 1.164 -19.414 32.696 1.00 80.06 143 GLN A N 1
ATOM 1173 C CA . GLN A 1 143 ? 0.424 -18.602 31.740 1.00 80.06 143 GLN A CA 1
ATOM 1174 C C . GLN A 1 143 ? -0.804 -19.352 31.218 1.00 80.06 143 GLN A C 1
ATOM 1176 O O . GLN A 1 143 ? -0.717 -20.528 30.872 1.00 80.06 143 GLN A O 1
ATOM 1181 N N . VAL A 1 144 ? -1.942 -18.664 31.150 1.00 79.25 144 VAL A N 1
ATOM 1182 C CA . VAL A 1 144 ? -3.174 -19.232 30.597 1.00 79.25 144 VAL A CA 1
ATOM 1183 C C . VAL A 1 144 ? -3.096 -19.231 29.068 1.00 79.25 144 VAL A C 1
ATOM 1185 O O . VAL A 1 144 ? -2.960 -18.170 28.458 1.00 79.25 144 VAL A O 1
ATOM 1188 N N . SER A 1 145 ? -3.183 -20.406 28.444 1.00 77.00 145 SER A N 1
ATOM 1189 C CA . SER A 1 145 ? -3.042 -20.582 26.988 1.00 77.00 145 SER A CA 1
ATOM 1190 C C . SER A 1 145 ? -4.345 -20.949 26.270 1.00 77.00 145 SER A C 1
ATOM 1192 O O . SER A 1 145 ? -4.381 -20.943 25.040 1.00 77.00 145 SER A O 1
ATOM 1194 N N . SER A 1 146 ? -5.426 -21.238 27.003 1.00 79.50 146 SER A N 1
ATOM 1195 C CA . SER A 1 146 ? -6.717 -21.637 26.437 1.00 79.50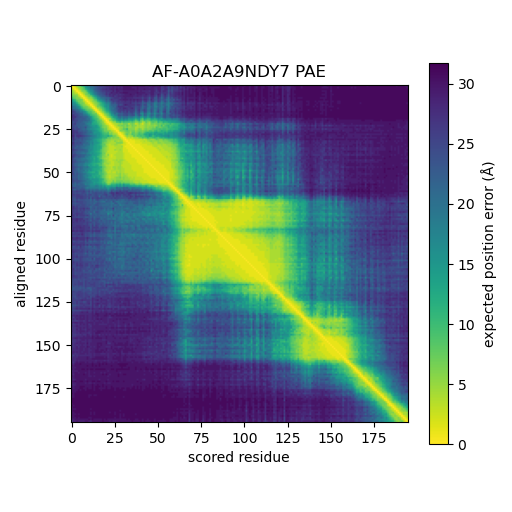 146 SER A CA 1
ATOM 1196 C C . SER A 1 146 ? -7.879 -20.802 26.991 1.00 79.50 146 SER A C 1
ATOM 1198 O O . SER A 1 146 ? -7.852 -20.330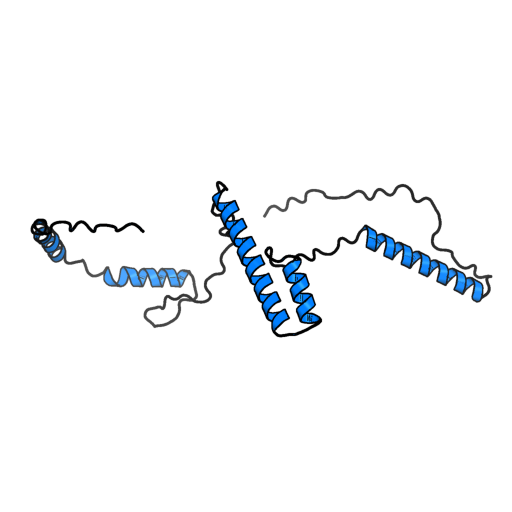 28.128 1.00 79.50 146 SER A O 1
ATOM 1200 N N . LEU A 1 147 ? -8.916 -20.596 26.169 1.00 79.50 147 LEU A N 1
ATOM 1201 C CA . LEU A 1 147 ? -10.105 -19.823 26.551 1.00 79.50 147 LEU A CA 1
ATOM 1202 C C . LEU A 1 147 ? -10.879 -20.445 27.734 1.00 79.50 147 LEU A C 1
ATOM 1204 O O . LEU A 1 147 ? -11.282 -19.688 28.614 1.00 79.50 147 LEU A O 1
ATOM 1208 N N . PRO A 1 148 ? -11.081 -21.778 27.818 1.00 83.44 148 PRO A N 1
ATOM 1209 C CA . PRO A 1 148 ? -11.733 -22.383 28.980 1.00 83.44 148 PRO A CA 1
ATOM 1210 C C . PRO A 1 148 ? -10.950 -22.150 30.276 1.00 83.44 148 PRO A C 1
ATOM 1212 O O . PRO A 1 148 ? -11.531 -21.759 31.281 1.00 83.44 148 PRO A O 1
ATOM 1215 N N . GLU A 1 149 ? -9.623 -22.299 30.239 1.00 80.69 149 GLU A N 1
ATOM 1216 C CA . GLU A 1 149 ? -8.775 -22.045 31.408 1.00 80.69 149 GLU A CA 1
ATOM 1217 C C . GLU A 1 149 ? -8.775 -20.577 31.835 1.00 80.69 149 GLU A C 1
ATOM 1219 O O . GLU A 1 149 ? -8.629 -20.291 33.021 1.00 80.69 149 GLU A O 1
ATOM 1224 N N . LEU A 1 150 ? -8.949 -19.647 30.891 1.00 83.94 150 LEU A N 1
ATOM 1225 C CA . LEU A 1 150 ? -9.102 -18.222 31.184 1.00 83.94 150 LEU A CA 1
ATOM 1226 C C . LEU A 1 150 ? -10.356 -17.963 32.008 1.00 83.94 150 LEU A C 1
ATOM 1228 O O . LEU A 1 150 ? -10.296 -17.230 32.991 1.00 83.94 150 LEU A O 1
ATOM 1232 N N . TRP A 1 151 ? -11.470 -18.587 31.625 1.00 87.06 151 TRP A N 1
ATOM 1233 C CA . TRP A 1 151 ? -12.725 -18.467 32.357 1.00 87.06 151 TRP A CA 1
ATOM 1234 C C . TRP A 1 151 ? -12.619 -19.046 33.761 1.00 87.06 151 TRP A C 1
ATOM 1236 O O . TRP A 1 151 ? -13.039 -18.385 34.706 1.00 87.06 151 TRP A O 1
ATOM 1246 N N . THR A 1 152 ? -12.009 -20.222 33.914 1.00 85.06 152 THR A N 1
ATOM 1247 C CA . THR A 1 152 ? -11.770 -20.823 35.233 1.00 85.06 152 THR A CA 1
ATOM 1248 C C . THR A 1 152 ? -10.862 -19.944 36.091 1.00 85.06 152 THR A C 1
ATOM 1250 O O . THR A 1 152 ? -11.216 -19.634 37.221 1.00 85.06 152 THR A O 1
ATOM 1253 N N . CYS A 1 153 ? -9.749 -19.456 35.535 1.00 84.69 153 CYS A N 1
ATOM 1254 C CA . CYS A 1 153 ? -8.812 -18.579 36.239 1.00 84.69 153 CYS A CA 1
ATOM 1255 C C . CYS A 1 153 ? -9.476 -17.273 36.700 1.00 84.69 153 CYS A C 1
ATOM 1257 O O . CYS A 1 153 ? -9.256 -16.832 37.824 1.00 84.69 153 CYS A O 1
ATOM 1259 N N . LEU A 1 154 ? -10.294 -16.648 35.848 1.00 85.44 154 LEU A N 1
ATOM 1260 C CA . LEU A 1 154 ? -11.050 -15.450 36.215 1.00 85.44 154 LEU A CA 1
ATOM 1261 C C . LEU A 1 154 ? -12.072 -15.760 37.307 1.00 85.44 154 LEU A C 1
ATOM 1263 O O . LEU A 1 154 ? -12.174 -15.021 38.280 1.00 85.44 154 LEU A O 1
ATOM 1267 N N . HIS A 1 155 ? -12.812 -16.857 37.163 1.00 85.56 155 HIS A N 1
ATOM 1268 C CA . HIS A 1 155 ? -13.808 -17.270 38.142 1.00 85.56 155 HIS A CA 1
ATOM 1269 C C . HIS A 1 155 ? -13.179 -17.509 39.520 1.00 85.56 155 HIS A C 1
ATOM 1271 O O . HIS A 1 155 ? -13.686 -17.007 40.517 1.00 85.56 155 HIS A O 1
ATOM 1277 N N . GLU A 1 156 ? -12.042 -18.201 39.570 1.00 84.06 156 GLU A N 1
ATOM 1278 C CA . GLU A 1 156 ? -11.266 -18.403 40.794 1.00 84.06 156 GLU A CA 1
ATOM 1279 C C . GLU A 1 156 ? -10.769 -17.077 41.374 1.00 84.06 156 GLU A C 1
ATOM 1281 O O . GLU A 1 156 ? -10.965 -16.834 42.556 1.00 84.06 156 GLU A O 1
ATOM 1286 N N . GLN A 1 157 ? -10.189 -16.181 40.567 1.00 81.69 157 GLN A N 1
ATOM 1287 C CA . GLN A 1 157 ? -9.692 -14.886 41.051 1.00 81.69 157 GLN A CA 1
ATOM 1288 C C . GLN A 1 157 ? -10.793 -13.996 41.637 1.00 81.69 157 GLN A C 1
ATOM 1290 O O . GLN A 1 157 ? -10.581 -13.367 42.671 1.00 81.69 157 GLN A O 1
ATOM 1295 N N . PHE A 1 158 ? -11.957 -13.938 40.989 1.00 81.31 158 PHE A N 1
ATOM 1296 C CA . PHE A 1 158 ? -13.076 -13.118 41.456 1.00 81.31 158 PHE A CA 1
ATOM 1297 C C . PHE A 1 158 ? -13.799 -13.734 42.655 1.00 81.31 158 PHE A C 1
ATOM 1299 O O . PHE A 1 158 ? -14.284 -12.997 43.509 1.00 81.31 158 PHE A O 1
ATOM 1306 N N . ASN A 1 159 ? -13.843 -15.065 42.747 1.00 81.00 159 ASN A N 1
ATOM 1307 C CA . ASN A 1 159 ? -14.562 -15.758 43.813 1.00 81.00 159 ASN A CA 1
ATOM 1308 C C . ASN A 1 159 ? -13.658 -16.264 44.945 1.00 81.00 159 ASN A C 1
ATOM 1310 O O . ASN A 1 159 ? -14.184 -16.780 45.931 1.00 81.00 159 ASN A O 1
ATOM 1314 N N . ALA A 1 160 ? -12.335 -16.080 44.867 1.00 71.19 160 ALA A N 1
ATOM 1315 C CA . ALA A 1 160 ? -11.380 -16.484 45.904 1.00 71.19 160 ALA A CA 1
ATOM 1316 C C . ALA A 1 160 ? -11.683 -15.871 47.283 1.00 71.19 160 ALA A C 1
ATOM 1318 O O . ALA A 1 160 ? -11.351 -16.467 48.302 1.00 71.19 160 ALA A O 1
ATOM 1319 N N . SER A 1 161 ? -12.328 -14.703 47.324 1.00 60.22 161 SER A N 1
ATOM 1320 C CA . SER A 1 161 ? -12.737 -14.008 48.551 1.00 60.22 161 SER A CA 1
ATOM 1321 C C . SER A 1 161 ? -14.214 -14.203 48.924 1.00 60.22 161 SER A C 1
ATOM 1323 O O . SER A 1 161 ? -14.636 -13.738 49.979 1.00 60.22 161 SER A O 1
ATOM 1325 N N . SER A 1 162 ? -15.006 -14.905 48.104 1.00 61.78 162 SER A N 1
ATOM 1326 C CA . SER A 1 162 ? -16.462 -15.051 48.302 1.00 61.78 162 SER A CA 1
ATOM 1327 C C . SER A 1 162 ? -16.862 -16.001 49.439 1.00 61.78 162 SER A C 1
ATOM 1329 O O . SER A 1 162 ? -18.026 -16.034 49.831 1.00 61.78 162 SER A O 1
ATOM 1331 N N . THR A 1 163 ? -15.915 -16.763 49.995 1.00 59.75 163 THR A N 1
ATOM 1332 C CA . THR A 1 163 ? -16.138 -17.634 51.162 1.00 59.75 163 THR A CA 1
ATOM 1333 C C . THR A 1 163 ? -16.115 -16.881 52.490 1.00 59.75 163 THR A C 1
ATOM 1335 O O . THR A 1 163 ? -16.556 -17.427 53.500 1.00 59.75 163 THR A O 1
ATOM 1338 N N . SER A 1 164 ? -15.647 -15.630 52.503 1.00 58.62 164 SER A N 1
ATOM 1339 C CA . SER A 1 164 ? -15.831 -14.732 53.638 1.00 58.62 164 SER A CA 1
ATOM 1340 C C . SER A 1 164 ? -17.164 -14.019 53.456 1.00 58.62 164 SER A C 1
ATOM 1342 O O . SER A 1 164 ? -17.289 -13.149 52.593 1.00 58.62 164 SER A O 1
ATOM 1344 N N . THR A 1 165 ? -18.177 -14.379 54.246 1.00 61.00 165 THR A N 1
ATOM 1345 C CA . THR A 1 165 ? -19.340 -13.502 54.412 1.00 61.00 165 THR A CA 1
ATOM 1346 C C . THR A 1 165 ? -18.803 -12.147 54.871 1.00 61.00 165 THR A C 1
ATOM 1348 O O . THR A 1 165 ? -18.168 -12.109 55.930 1.00 61.00 165 THR A O 1
ATOM 1351 N N . PRO A 1 166 ? -18.977 -11.052 54.107 1.00 58.81 166 PRO A N 1
ATOM 1352 C CA . PRO A 1 166 ? -18.542 -9.748 54.578 1.00 58.81 166 PRO A CA 1
ATOM 1353 C C . PRO A 1 166 ? -19.232 -9.493 55.918 1.00 58.81 166 PRO A C 1
ATOM 1355 O O . PRO A 1 166 ? -20.444 -9.688 56.032 1.00 58.81 166 PRO A O 1
ATOM 1358 N N . ASN A 1 167 ? -18.460 -9.134 56.943 1.00 60.50 167 ASN A N 1
ATOM 1359 C CA . ASN A 1 167 ? -19.029 -8.741 58.221 1.00 60.50 167 ASN A CA 1
ATOM 1360 C C . ASN A 1 167 ? -19.820 -7.447 57.986 1.00 60.50 167 ASN A C 1
ATOM 1362 O O . ASN A 1 167 ? -19.243 -6.374 57.825 1.00 60.50 167 ASN A O 1
ATOM 1366 N N . LEU A 1 168 ? -21.143 -7.575 57.877 1.00 63.12 168 LEU A N 1
ATOM 1367 C CA . LEU A 1 168 ? -22.048 -6.477 57.541 1.00 63.12 168 LEU A CA 1
ATOM 1368 C C . LEU A 1 168 ? -22.041 -5.368 58.608 1.00 63.12 168 LEU A C 1
ATOM 1370 O O . LEU A 1 168 ? -22.401 -4.240 58.284 1.00 63.12 168 LEU A O 1
ATOM 1374 N N . GLU A 1 169 ? -21.556 -5.635 59.829 1.00 63.38 169 GLU A N 1
ATOM 1375 C CA . GLU A 1 169 ? -21.422 -4.603 60.869 1.00 63.38 169 GLU A CA 1
ATOM 1376 C C . GLU A 1 169 ? -20.421 -3.499 60.492 1.00 63.38 169 GLU A C 1
ATOM 1378 O O . GLU A 1 169 ? -20.559 -2.354 60.922 1.00 63.38 169 GLU A O 1
ATOM 1383 N N . GLU A 1 170 ? -19.433 -3.808 59.648 1.00 58.41 170 GLU A N 1
ATOM 1384 C CA . GLU A 1 170 ? -18.453 -2.824 59.180 1.00 58.41 170 GLU A CA 1
ATOM 1385 C C . GLU A 1 170 ? -19.027 -1.922 58.074 1.00 58.41 170 GLU A C 1
ATOM 1387 O O . GLU A 1 170 ? -18.503 -0.845 57.827 1.00 58.41 170 GLU A O 1
ATOM 1392 N N . ILE A 1 171 ? -20.128 -2.319 57.423 1.00 60.38 171 ILE A N 1
ATOM 1393 C CA . ILE A 1 171 ? -20.797 -1.523 56.381 1.00 60.38 171 ILE A CA 1
ATOM 1394 C C . ILE A 1 171 ? -21.778 -0.523 57.013 1.00 60.38 171 ILE A C 1
ATOM 1396 O O . ILE A 1 171 ? -21.861 0.623 56.562 1.00 60.38 171 ILE A O 1
ATOM 1400 N N . ASP A 1 172 ? -22.443 -0.903 58.107 1.00 58.78 172 ASP A N 1
ATOM 1401 C CA . ASP A 1 172 ? -23.364 -0.020 58.835 1.00 58.78 172 ASP A CA 1
ATOM 1402 C C . ASP A 1 172 ? -22.646 1.176 59.492 1.00 58.78 172 ASP A C 1
ATOM 1404 O O . ASP A 1 172 ? -23.193 2.283 59.544 1.00 58.78 172 ASP A O 1
ATOM 1408 N N . THR A 1 173 ? -21.382 1.026 59.908 1.00 58.16 173 THR A N 1
ATOM 1409 C CA . THR A 1 173 ? -20.580 2.144 60.443 1.00 58.16 173 THR A CA 1
ATOM 1410 C C . THR A 1 173 ? -20.240 3.205 59.388 1.00 58.16 173 THR A C 1
ATOM 1412 O O . THR A 1 173 ? -20.168 4.392 59.723 1.00 58.16 173 THR A O 1
ATOM 1415 N N . TYR A 1 174 ? -20.100 2.844 58.106 1.00 55.34 174 TYR A N 1
ATOM 1416 C CA . TYR A 1 174 ? -19.869 3.824 57.032 1.00 55.34 174 TYR A CA 1
ATOM 1417 C C . TYR A 1 174 ? -21.129 4.612 56.653 1.00 55.34 174 TYR A C 1
ATOM 1419 O O . TYR A 1 174 ? -21.024 5.781 56.272 1.00 55.34 174 TYR A O 1
ATOM 1427 N N . CYS A 1 175 ? -22.320 4.024 56.798 1.00 55.22 175 CYS A N 1
ATOM 1428 C CA . CYS A 1 175 ? -23.583 4.733 56.576 1.00 55.22 175 CYS A CA 1
ATOM 1429 C C . CYS A 1 175 ? -23.882 5.754 57.685 1.00 55.22 175 CYS A C 1
ATOM 1431 O O . CYS A 1 175 ? -24.416 6.825 57.399 1.00 55.22 175 CYS A O 1
ATOM 1433 N N . ILE A 1 176 ? -23.488 5.468 58.929 1.00 55.00 176 ILE A N 1
ATOM 1434 C CA . ILE A 1 176 ? -23.703 6.376 60.066 1.00 55.00 176 ILE A CA 1
ATOM 1435 C C . ILE A 1 176 ? -22.703 7.547 60.044 1.00 55.00 176 ILE A C 1
ATOM 1437 O O . ILE A 1 176 ? -23.087 8.694 60.277 1.00 55.00 176 ILE A O 1
ATOM 1441 N N . ASN A 1 177 ? -21.436 7.302 59.690 1.00 52.72 177 ASN A N 1
ATOM 1442 C CA . ASN A 1 177 ? -20.391 8.333 59.740 1.00 52.72 177 ASN A CA 1
ATOM 1443 C C . ASN A 1 177 ? -20.422 9.330 58.564 1.00 52.72 177 ASN A C 1
ATOM 1445 O O . ASN A 1 177 ? -19.979 10.469 58.716 1.00 52.72 177 ASN A O 1
ATOM 1449 N N . ASN A 1 178 ? -20.992 8.963 57.410 1.00 48.41 178 ASN A N 1
ATOM 1450 C CA . ASN A 1 178 ? -21.119 9.883 56.269 1.00 48.41 178 ASN A CA 1
ATOM 1451 C C . ASN A 1 178 ? -22.275 10.889 56.394 1.00 48.41 178 ASN A C 1
ATOM 1453 O O . ASN A 1 178 ? -22.329 11.838 55.616 1.00 48.41 178 ASN A O 1
ATOM 1457 N N . SER A 1 179 ? -23.156 10.759 57.393 1.00 49.78 179 SER A N 1
ATOM 1458 C CA . SER A 1 179 ? -24.193 11.769 57.655 1.00 49.78 179 SER A CA 1
ATOM 1459 C C . SER A 1 179 ? -23.658 13.031 58.356 1.00 49.78 179 SER A C 1
ATOM 1461 O O . SER A 1 179 ? -24.402 14.002 58.485 1.00 49.78 179 SER A O 1
ATOM 1463 N N . GLN A 1 180 ? -22.400 13.050 58.820 1.00 47.72 180 GLN A N 1
ATOM 1464 C CA . GLN A 1 180 ? -21.805 14.209 59.508 1.00 47.72 180 GLN A CA 1
ATOM 1465 C C . GLN A 1 180 ? -20.850 15.052 58.644 1.00 47.72 180 GLN A C 1
ATOM 1467 O O . GLN A 1 180 ? -20.401 16.103 59.095 1.00 47.72 180 GLN A O 1
ATOM 1472 N N . PHE A 1 181 ? -20.564 14.657 57.398 1.00 44.44 181 PHE A N 1
ATOM 1473 C CA . PHE A 1 181 ? -19.593 15.354 56.536 1.00 44.44 181 PHE A CA 1
ATOM 1474 C C . PHE A 1 181 ? -20.211 16.320 55.504 1.00 44.44 181 PHE A C 1
ATOM 1476 O O . PHE A 1 181 ? -19.521 16.769 54.592 1.00 44.44 181 PHE A O 1
ATOM 1483 N N . GLU A 1 182 ? -21.487 16.700 55.650 1.00 47.06 182 GLU A N 1
ATOM 1484 C CA . GLU A 1 182 ? -22.157 17.660 54.746 1.00 47.06 182 GLU A CA 1
ATOM 1485 C C . GLU A 1 182 ? -22.005 19.143 55.146 1.00 47.06 182 GLU A C 1
ATOM 1487 O O . GLU A 1 182 ? -22.575 20.031 54.509 1.00 47.06 182 GLU A O 1
ATOM 1492 N N . HIS A 1 183 ? -21.197 19.473 56.155 1.00 53.47 183 HIS A N 1
ATOM 1493 C CA . HIS A 1 183 ? -20.942 20.868 56.524 1.00 53.47 183 HIS A CA 1
ATOM 1494 C C . HIS A 1 183 ? -19.451 21.164 56.627 1.00 53.47 183 HIS A C 1
ATOM 1496 O O . HIS A 1 183 ? -18.893 21.175 57.719 1.00 53.47 183 HIS A O 1
ATOM 1502 N N . SER A 1 184 ? -18.818 21.455 55.485 1.00 49.72 184 SER A N 1
ATOM 1503 C CA . SER A 1 184 ? -17.927 22.618 55.293 1.00 49.72 184 SER A CA 1
ATOM 1504 C C . SER A 1 184 ? -16.957 22.390 54.138 1.00 49.72 184 SER A C 1
ATOM 1506 O O . SER A 1 184 ? -15.926 21.748 54.303 1.00 49.72 184 SER A O 1
ATOM 1508 N N . THR A 1 185 ? -17.213 23.013 52.986 1.00 52.22 185 THR A N 1
ATOM 1509 C CA . THR A 1 185 ? -16.177 23.794 52.283 1.00 52.22 185 THR A CA 1
ATOM 1510 C C . THR A 1 185 ? -16.803 24.633 51.159 1.00 52.22 185 THR A C 1
ATOM 1512 O O . THR A 1 185 ? -17.512 24.096 50.309 1.00 52.22 185 THR A O 1
ATOM 1515 N N . PRO A 1 186 ? -16.577 25.959 51.119 1.00 48.91 186 PRO A N 1
ATOM 1516 C CA . PRO A 1 186 ? -17.088 26.805 50.048 1.00 48.91 186 PRO A CA 1
ATOM 1517 C C . PRO A 1 186 ? -16.289 26.606 48.751 1.00 48.91 186 PRO A C 1
ATOM 1519 O O . PRO A 1 186 ? -15.060 26.663 48.739 1.00 48.91 186 PRO A O 1
ATOM 1522 N N . LEU A 1 187 ? -17.012 26.427 47.640 1.00 43.62 187 LEU A N 1
ATOM 1523 C CA . LEU A 1 187 ? -16.489 26.379 46.272 1.00 43.62 187 LEU A CA 1
ATOM 1524 C C . LEU A 1 187 ? -15.696 27.655 45.934 1.00 43.62 187 LEU A C 1
ATOM 1526 O O . LEU A 1 187 ? -16.263 28.716 45.656 1.00 43.62 187 LEU A O 1
ATOM 1530 N N . ALA A 1 188 ? -14.369 27.543 45.902 1.00 47.81 188 ALA A N 1
ATOM 1531 C CA . ALA A 1 188 ? -13.499 28.573 45.354 1.00 47.81 188 ALA A CA 1
ATOM 1532 C C . ALA A 1 188 ? -13.723 28.682 43.834 1.00 47.81 188 ALA A C 1
ATOM 1534 O O . ALA A 1 188 ? -13.375 27.791 43.060 1.00 47.81 188 ALA A O 1
ATOM 1535 N N . LYS A 1 189 ? -14.320 29.796 43.393 1.00 48.56 189 LYS A N 1
ATOM 1536 C CA . LYS A 1 189 ? -14.505 30.124 41.973 1.00 48.56 189 LYS A CA 1
ATOM 1537 C C . LYS A 1 189 ? -13.146 30.358 41.308 1.00 48.56 189 LYS A C 1
ATOM 1539 O O . LYS A 1 189 ? -12.535 31.415 41.466 1.00 48.56 189 LYS A O 1
ATOM 1544 N N . GLN A 1 190 ? -12.699 29.390 40.518 1.00 49.28 190 GLN A N 1
ATOM 1545 C CA . GLN A 1 190 ? -11.519 29.510 39.669 1.00 49.28 190 GLN A CA 1
ATOM 1546 C C . GLN A 1 190 ? -11.848 30.427 38.474 1.00 49.28 190 GLN A C 1
ATOM 1548 O O . GLN A 1 190 ? -12.611 30.072 37.575 1.00 49.28 190 GLN A O 1
ATOM 1553 N N . LYS A 1 191 ? -11.317 31.657 38.486 1.00 52.78 191 LYS A N 1
ATOM 1554 C CA . LYS A 1 191 ? -11.435 32.613 37.374 1.00 52.78 191 LYS A CA 1
ATOM 1555 C C . LYS A 1 191 ? -10.595 32.128 36.189 1.00 52.78 191 LYS A C 1
ATOM 1557 O O . LYS A 1 191 ? -9.369 32.159 36.246 1.00 52.78 191 LYS A O 1
ATOM 1562 N N . TYR A 1 192 ? -11.250 31.743 35.097 1.00 43.12 192 TYR A N 1
ATOM 1563 C CA . TYR A 1 192 ? -10.590 31.525 33.810 1.00 43.12 192 TYR A CA 1
ATOM 1564 C C . TYR A 1 192 ? -10.171 32.868 33.196 1.00 43.12 192 TYR A C 1
ATOM 1566 O O . TYR A 1 192 ? -11.003 33.735 32.925 1.00 43.12 192 TYR A O 1
ATOM 1574 N N . ARG A 1 193 ? -8.866 33.033 32.967 1.00 46.34 193 ARG A N 1
ATOM 1575 C CA . ARG A 1 193 ? -8.270 34.157 32.236 1.00 46.34 193 ARG A CA 1
ATOM 1576 C C . ARG A 1 193 ? -8.220 33.773 30.752 1.00 46.34 193 ARG A C 1
ATOM 1578 O O . ARG A 1 193 ? -7.447 32.894 30.379 1.00 46.34 193 ARG A O 1
ATOM 1585 N N . LYS A 1 194 ? -9.078 34.384 29.929 1.00 51.97 194 LYS A N 1
ATOM 1586 C CA . LYS A 1 194 ? -9.047 34.238 28.464 1.00 51.97 194 LYS A CA 1
ATOM 1587 C C . LYS A 1 194 ? -7.754 34.857 27.914 1.00 51.97 194 LYS A C 1
ATOM 1589 O O . LYS A 1 194 ? -7.367 35.938 28.360 1.00 51.97 194 LYS A O 1
ATOM 1594 N N . ARG A 1 195 ? -7.103 34.146 26.993 1.00 55.66 195 ARG A N 1
ATOM 1595 C CA . ARG A 1 195 ? -6.179 34.724 26.009 1.00 55.66 195 ARG A CA 1
ATOM 1596 C C . ARG A 1 195 ? -6.977 35.112 24.777 1.00 55.66 195 ARG A C 1
ATOM 1598 O O . ARG A 1 195 ? -7.965 34.393 24.503 1.00 55.66 195 ARG A O 1
#

Solvent-accessible surface area (backbone atoms only — not comparable to full-atom values): 12498 Å² total; per-residue (Å²): 141,82,86,81,86,76,86,79,83,76,76,78,80,88,74,86,80,79,87,67,74,78,65,70,79,64,59,92,87,53,56,73,67,59,40,50,52,43,51,51,52,34,52,52,52,51,50,53,51,51,52,49,52,44,66,76,67,53,66,79,71,74,84,65,56,96,51,89,46,64,48,72,63,40,51,51,31,49,52,44,29,73,78,47,79,42,74,65,39,50,50,52,29,53,51,39,44,53,51,36,44,50,51,43,52,51,51,48,51,50,54,20,68,75,38,100,46,67,62,69,81,52,71,77,88,53,86,71,78,77,73,97,64,52,91,56,54,42,95,86,68,46,70,38,87,47,73,71,55,44,52,51,48,49,50,46,68,72,46,69,62,64,83,55,75,75,68,62,72,68,56,55,54,55,64,61,59,62,73,71,70,85,80,82,82,82,85,78,81,79,81,82,79,83,130

Secondary structure (DSSP, 8-state):
---------------S-----SSPPPPTTS-HHHHHHHHHHHHHHHHHHHHHHHHHH--------SSTT--HHHHHHHHHHHHS--HHHHHHHHHHHHHHHHHHHHHHHHHHHHSS-TTTTS-TTSPPPPPSS-SPBPTTSPBP-SHHHHHHHHHHHHHTTTTS---THHHHHHHHHGGG-SS------------

Organism: NCBI:txid703135

Mean predicted aligned error: 20.48 Å

Foldseek 3Di:
DDPPPDDDPPPPPPDDDPDDPLQDDDDPPDDPVSNVVSVVSSVVSVVVVVVVCCVVPDDPPPPPDPDVLDDPLLVVLVVCCVVPVDPVSVVSNVVSSVVSVVVVVVVVCVVLVVDPHVCVSPPPVDDDDDPPFDPDAAPVRHTDDDPVVVVVRVCCVVCVCVVDPPPCVVVVVVVVVVVPPPDDDDDDDDDDDDD

Radius of gyration: 37.71 Å; Cα contacts (8 Å, |Δi|>4): 73; chains: 1; bounding box: 46×64×114 Å

pLDDT: mean 73.41, std 18.28, range [34.28, 96.75]